Protein AF-A0A521EEF6-F1 (afdb_monomer_lite)

Secondary structure (DSSP, 8-state):
------PPPP-HHHHHHT-----TT--HHHHHHHHHHHHHT-------SSHHHHHHHHHHHHHHHHHHHHS---HHHHHHHHHT-------------PPPPP------PPPPPPPP-TTS---HHHHHHHHHHTT-TTTS-HHHHHHHHHTT--HHHHHHHHHTT-TTTS-HHHHHHHHHTT--HHHHHHHHHTT-GGGS-HHHHHHHHHTT--HHHHHHHHHHT-TTTS-HHHHHHHHHTT--HHHHHHHHHTT-TTTS-HHHHHHHHHTT--HHHHHHHHHTT-GGG--HHHHHHHHHH--

Foldseek 3Di:
DDDDDDDDDDDPVCVVVPNDPDDPPDDPVVVVVVVVVVVVPPDDDDDDDDPPVVVVVVVVVVVVVVCCVVDVDDPVVVCCVPPPDDDPPPDDDDDDPDDDDDDDPDPCDPPDPDDPPPDPPPDLVSQLVLCVVLVNNVLDDPVLSVVCVVLVPDPVLLSVCVVLVNSVVDDSVLSSVCVVLVPDSVLCVLCVVLVNNVVDDSVLSSVCVNLVNHSVLVSLCVVLVNSVVDDSVLSSVCVVLVPDPVLCVLCVVVVNNVVDDSVLSSVCVNLVPHVVLVVVCVVVVNNVVDDSVRSSVVVVVVD

Structure (mmCIF, N/CA/C/O backbone):
data_AF-A0A521EEF6-F1
#
_entry.id   AF-A0A521EEF6-F1
#
loop_
_atom_site.group_PDB
_atom_site.id
_atom_site.type_symbol
_atom_site.label_atom_id
_atom_site.label_alt_id
_atom_site.label_comp_id
_atom_site.label_asym_id
_atom_site.label_entity_id
_atom_site.label_seq_id
_atom_site.pdbx_PDB_ins_code
_atom_site.Cartn_x
_atom_site.Cartn_y
_atom_site.Cartn_z
_atom_site.occupancy
_atom_site.B_iso_or_equiv
_atom_site.auth_seq_id
_atom_site.auth_comp_id
_atom_site.auth_asym_id
_atom_site.auth_atom_id
_atom_site.pdbx_PDB_model_num
ATOM 1 N N . MET A 1 1 ? -18.539 54.793 -39.295 1.00 39.75 1 MET A N 1
ATOM 2 C CA . MET A 1 1 ? -18.301 53.530 -40.023 1.00 39.75 1 MET A CA 1
ATOM 3 C C . MET A 1 1 ? -16.894 53.083 -39.664 1.00 39.75 1 MET A C 1
ATOM 5 O O . MET A 1 1 ? -15.955 53.657 -40.190 1.00 39.75 1 MET A O 1
ATOM 9 N N . GLY A 1 2 ? -16.744 52.200 -38.675 1.00 38.44 2 GLY A N 1
ATOM 10 C CA . GLY A 1 2 ? -15.445 51.603 -38.334 1.00 38.44 2 GLY A CA 1
ATOM 11 C C . GLY A 1 2 ? -15.254 50.301 -39.121 1.00 38.44 2 GLY A C 1
ATOM 12 O O . GLY A 1 2 ? -16.263 49.635 -39.381 1.00 38.44 2 GLY A O 1
ATOM 13 N N . PRO A 1 3 ? -14.031 49.953 -39.553 1.00 39.38 3 PRO A N 1
ATOM 14 C CA . PRO A 1 3 ? -13.799 48.733 -40.316 1.00 39.38 3 PRO A CA 1
ATOM 15 C C . PRO A 1 3 ? -14.039 47.507 -39.426 1.00 39.38 3 PRO A C 1
ATOM 17 O O . PRO A 1 3 ? -13.575 47.451 -38.290 1.00 39.38 3 PRO A O 1
ATOM 20 N N . LYS A 1 4 ? -14.792 46.528 -39.936 1.00 41.12 4 LYS A N 1
ATOM 21 C CA . LYS A 1 4 ? -14.889 45.198 -39.326 1.00 41.12 4 LYS A CA 1
ATOM 22 C C . LYS A 1 4 ? -13.607 44.446 -39.673 1.00 41.12 4 LYS A C 1
ATOM 24 O O . LYS A 1 4 ? -13.448 44.061 -40.828 1.00 41.12 4 LYS A O 1
ATOM 29 N N . GLN A 1 5 ? -12.710 44.261 -38.711 1.00 44.69 5 GLN A N 1
ATOM 30 C CA . GLN A 1 5 ? -11.619 43.301 -38.855 1.00 44.69 5 GLN A CA 1
ATOM 31 C C . GLN A 1 5 ? -12.165 41.903 -38.556 1.00 44.69 5 GLN A C 1
ATOM 33 O O . GLN A 1 5 ? -12.795 41.669 -37.526 1.00 44.69 5 GLN A O 1
ATOM 38 N N . SER A 1 6 ? -12.016 41.012 -39.533 1.00 43.56 6 SER A N 1
ATOM 39 C CA . SER A 1 6 ? -12.382 39.604 -39.439 1.00 43.56 6 SER A CA 1
ATOM 40 C C . SER A 1 6 ? -11.144 38.847 -38.980 1.00 43.56 6 SER A C 1
ATOM 42 O O . SER A 1 6 ? -10.192 38.744 -39.743 1.00 43.56 6 SER A O 1
ATOM 44 N N . TYR A 1 7 ? -11.144 38.342 -37.749 1.00 48.50 7 TYR A N 1
ATOM 45 C CA . TYR A 1 7 ? -10.036 37.548 -37.220 1.00 48.50 7 TYR A CA 1
ATOM 46 C C . TYR A 1 7 ? -10.192 36.096 -37.686 1.00 48.50 7 TYR A C 1
ATOM 48 O O . TYR A 1 7 ? -11.210 35.462 -37.399 1.00 48.50 7 TYR A O 1
ATOM 56 N N . HIS A 1 8 ? -9.226 35.585 -38.449 1.00 52.34 8 HIS A N 1
ATOM 57 C CA . HIS A 1 8 ? -9.124 34.156 -38.748 1.00 52.34 8 HIS A CA 1
ATOM 58 C C . HIS A 1 8 ? -8.451 33.437 -37.577 1.00 52.34 8 HIS A C 1
ATOM 60 O O . HIS A 1 8 ? -7.457 33.913 -37.032 1.00 52.34 8 HIS A O 1
ATOM 66 N N . ASN A 1 9 ? -9.026 32.307 -37.164 1.00 51.03 9 ASN A N 1
ATOM 67 C CA . ASN A 1 9 ? -8.415 31.437 -36.169 1.00 51.03 9 ASN A CA 1
ATOM 68 C C . ASN A 1 9 ? -7.273 30.679 -36.837 1.00 51.03 9 ASN A C 1
ATOM 70 O O . ASN A 1 9 ? -7.506 29.956 -37.798 1.00 51.03 9 ASN A O 1
ATOM 74 N N . TYR A 1 10 ? -6.067 30.837 -36.307 1.00 52.09 10 TYR A N 1
ATOM 75 C CA . TYR A 1 10 ? -4.903 30.066 -36.723 1.00 52.09 10 TYR A CA 1
ATOM 76 C C . TYR A 1 10 ? -5.105 28.577 -36.396 1.00 52.09 10 TYR A C 1
ATOM 78 O O . TYR A 1 10 ? -5.311 28.244 -35.224 1.00 52.09 10 TYR A O 1
ATOM 86 N N . SER A 1 11 ? -5.028 27.694 -37.396 1.00 55.81 11 SER A N 1
ATOM 87 C CA . SER A 1 11 ? -4.884 26.246 -37.200 1.00 55.81 11 SER A CA 1
ATOM 88 C C . SER A 1 11 ? -3.528 25.776 -37.722 1.00 55.81 11 SER A C 1
ATOM 90 O O . SER A 1 11 ? -3.051 26.226 -38.761 1.00 55.81 11 SER A O 1
ATOM 92 N N . PHE A 1 12 ? -2.920 24.820 -37.019 1.00 45.09 12 PHE A N 1
ATOM 93 C CA . PHE A 1 12 ? -1.658 24.179 -37.412 1.00 45.09 12 PHE A CA 1
ATOM 94 C C . PHE A 1 12 ? -1.776 23.438 -38.762 1.00 45.09 12 PHE A C 1
ATOM 96 O O . PHE A 1 12 ? -0.787 23.190 -39.444 1.00 45.09 12 PHE A O 1
ATOM 103 N N . GLU A 1 13 ? -3.004 23.111 -39.171 1.00 53.41 13 GLU A N 1
ATOM 104 C CA . GLU A 1 13 ? -3.327 22.469 -40.449 1.00 53.41 13 GLU A CA 1
ATOM 105 C C . GLU A 1 13 ? -3.172 23.423 -41.652 1.00 53.41 13 GLU A C 1
ATOM 107 O O . GLU A 1 13 ? -2.879 22.964 -42.758 1.00 53.41 13 GLU A O 1
ATOM 112 N N . ASP A 1 14 ? -3.297 24.741 -41.446 1.00 55.91 14 ASP A N 1
ATOM 113 C CA . ASP A 1 14 ? -3.170 25.756 -42.506 1.00 55.91 14 ASP A CA 1
ATOM 114 C C . ASP A 1 14 ? -1.695 26.016 -42.880 1.00 55.91 14 ASP A C 1
ATOM 116 O O . ASP A 1 14 ? -1.367 26.302 -44.033 1.00 55.91 14 ASP A O 1
ATOM 120 N N . GLU A 1 15 ? -0.778 25.825 -41.925 1.00 54.41 15 GLU A N 1
ATOM 121 C CA . GLU A 1 15 ? 0.675 25.959 -42.107 1.00 54.41 15 GLU A CA 1
ATOM 122 C C . GLU A 1 15 ? 1.256 24.822 -42.970 1.00 54.41 15 GLU A C 1
ATOM 124 O O . GLU A 1 15 ? 2.171 25.036 -43.767 1.00 54.41 15 GLU A O 1
ATOM 129 N N . ILE A 1 16 ? 0.667 23.624 -42.887 1.00 53.03 16 ILE A N 1
ATOM 130 C CA . ILE A 1 16 ? 1.077 22.445 -43.667 1.00 53.03 16 ILE A CA 1
ATOM 131 C C . ILE A 1 16 ? 0.679 22.576 -45.147 1.00 53.03 16 ILE A C 1
ATOM 133 O O . ILE A 1 16 ? 1.391 22.078 -46.021 1.00 53.03 16 ILE A O 1
ATOM 137 N N . ASN A 1 17 ? -0.425 23.269 -45.443 1.00 56.03 17 ASN A N 1
ATOM 138 C CA . ASN A 1 17 ? -0.915 23.476 -46.811 1.00 56.03 17 ASN A CA 1
ATOM 139 C C . ASN A 1 17 ? -0.348 24.735 -47.495 1.00 56.03 17 ASN A C 1
ATOM 141 O O . ASN A 1 17 ? -0.563 24.919 -48.691 1.00 56.03 17 ASN A O 1
ATOM 145 N N . GLY A 1 18 ? 0.421 25.565 -46.778 1.00 47.28 18 GLY A N 1
ATOM 146 C CA . GLY A 1 18 ? 1.135 26.718 -47.341 1.00 47.28 18 GLY A CA 1
ATOM 147 C C . GLY A 1 18 ? 0.287 27.972 -47.593 1.00 47.28 18 GLY A C 1
ATOM 148 O O . GLY A 1 18 ? 0.799 28.925 -48.179 1.00 47.28 18 GLY A O 1
ATOM 149 N N . ASP A 1 19 ? -0.962 28.009 -47.124 1.00 48.38 19 ASP A N 1
ATOM 150 C CA . ASP A 1 19 ? -1.896 29.133 -47.301 1.00 48.38 19 ASP A CA 1
ATOM 151 C C . ASP A 1 19 ? -1.894 30.067 -46.076 1.00 48.38 19 ASP A C 1
ATOM 153 O O . ASP A 1 19 ? -2.923 30.345 -45.462 1.00 48.38 19 ASP A O 1
ATOM 157 N N . ILE A 1 20 ? -0.716 30.568 -45.696 1.00 53.91 20 ILE A N 1
ATOM 158 C CA . ILE A 1 20 ? -0.592 31.521 -44.584 1.00 53.91 20 ILE A CA 1
ATOM 159 C C . ILE A 1 20 ? -0.621 32.947 -45.141 1.00 53.91 20 ILE A C 1
ATOM 161 O O . ILE A 1 20 ? 0.386 33.468 -45.627 1.00 53.91 20 ILE A O 1
ATOM 165 N N . GLU A 1 21 ? -1.780 33.602 -45.074 1.00 50.03 21 GLU A N 1
ATOM 166 C CA . GLU A 1 21 ? -1.891 35.032 -45.371 1.00 50.03 21 GLU A CA 1
ATOM 167 C C . GLU A 1 21 ? -1.371 35.820 -44.154 1.00 50.03 21 GLU A C 1
ATOM 169 O O . GLU A 1 21 ? -2.071 36.036 -43.166 1.00 50.03 21 GLU A O 1
ATOM 174 N N . TYR A 1 22 ? -0.083 36.171 -44.181 1.00 50.28 22 TYR A N 1
ATOM 175 C CA . TYR A 1 22 ? 0.580 36.906 -43.103 1.00 50.28 22 TYR A CA 1
ATOM 176 C C . TYR A 1 22 ? -0.027 38.313 -42.982 1.00 50.28 22 TYR A C 1
ATOM 178 O O . TYR A 1 22 ? 0.233 39.160 -43.838 1.00 50.28 22 TYR A O 1
ATOM 186 N N . ASP A 1 23 ? -0.829 38.574 -41.941 1.00 56.22 23 ASP A N 1
ATOM 187 C CA . ASP A 1 23 ? -1.369 39.913 -41.671 1.00 56.22 23 ASP A CA 1
ATOM 188 C C . ASP A 1 23 ? -0.259 40.807 -41.082 1.00 56.22 23 ASP A C 1
ATOM 190 O O . ASP A 1 23 ? 0.150 40.614 -39.931 1.00 56.22 23 ASP A O 1
ATOM 194 N N . PRO A 1 24 ? 0.251 41.801 -41.836 1.00 52.94 24 PRO A N 1
ATOM 195 C CA . PRO A 1 24 ? 1.329 42.668 -41.371 1.00 52.94 24 PRO A CA 1
ATOM 196 C C . PRO A 1 24 ? 0.914 43.590 -40.213 1.00 52.94 24 PRO A C 1
ATOM 198 O O . PRO A 1 24 ? 1.780 44.245 -39.636 1.00 52.94 24 PRO A O 1
ATOM 201 N N . ASN A 1 25 ? -0.377 43.650 -39.870 1.00 49.12 25 ASN A N 1
ATOM 202 C CA . ASN A 1 25 ? -0.910 44.460 -38.777 1.00 49.12 25 ASN A CA 1
ATOM 203 C C . ASN A 1 25 ? -1.291 43.630 -37.538 1.00 49.12 25 ASN A C 1
ATOM 205 O O . ASN A 1 25 ? -2.023 44.131 -36.683 1.00 49.12 25 ASN A O 1
ATOM 209 N N . PHE A 1 26 ? -0.824 42.383 -37.419 1.00 60.88 26 PHE A N 1
ATOM 210 C CA . PHE A 1 26 ? -1.066 41.575 -36.224 1.00 60.88 26 PHE A CA 1
ATOM 211 C C . PHE A 1 26 ? -0.376 42.185 -34.993 1.00 60.88 26 PHE A C 1
ATOM 213 O O . PHE A 1 26 ? 0.835 42.055 -34.806 1.00 60.88 26 PHE A O 1
ATOM 220 N N . ASP A 1 27 ? -1.162 42.854 -34.150 1.00 63.03 27 ASP A N 1
ATOM 221 C CA . ASP A 1 27 ? -0.700 43.403 -32.879 1.00 63.03 27 ASP A CA 1
ATOM 222 C C . ASP A 1 27 ? -0.872 42.364 -31.760 1.00 63.03 27 ASP A C 1
ATOM 224 O O . ASP A 1 27 ? -1.972 42.077 -31.269 1.00 63.03 27 ASP A O 1
ATOM 228 N N . LEU A 1 28 ? 0.258 41.772 -31.375 1.00 52.59 28 LEU A N 1
ATOM 229 C CA . LEU A 1 28 ? 0.344 40.715 -30.373 1.00 52.59 28 LEU A CA 1
ATOM 230 C C . LEU A 1 28 ? -0.065 41.220 -28.978 1.00 52.59 28 LEU A C 1
ATOM 232 O O . LEU A 1 28 ? -0.663 40.470 -28.200 1.00 52.59 28 LEU A O 1
ATOM 236 N N . ASP A 1 29 ? 0.185 42.498 -28.683 1.00 63.66 29 ASP A N 1
ATOM 237 C CA . ASP A 1 29 ? -0.147 43.110 -27.398 1.00 63.66 29 ASP A CA 1
ATOM 238 C C . ASP A 1 29 ? -1.665 43.289 -27.265 1.00 63.66 29 ASP A C 1
ATOM 240 O O . ASP A 1 29 ? -2.249 43.036 -26.203 1.00 63.66 29 ASP A O 1
ATOM 244 N N . GLU A 1 30 ? -2.336 43.659 -28.359 1.00 67.25 30 GLU A N 1
ATOM 245 C CA . GLU A 1 30 ? -3.792 43.789 -28.402 1.00 67.25 30 GLU A CA 1
ATOM 246 C C . GLU A 1 30 ? -4.491 42.425 -28.273 1.00 67.25 30 GLU A C 1
ATOM 248 O O . GLU A 1 30 ? -5.445 42.291 -27.496 1.00 67.25 30 GLU A O 1
ATOM 253 N N . TYR A 1 31 ? -3.972 41.386 -28.936 1.00 67.50 31 TYR A N 1
ATOM 254 C CA . TYR A 1 31 ? -4.489 40.017 -28.833 1.00 67.50 31 TYR A CA 1
ATOM 255 C C . TYR A 1 31 ? -4.419 39.468 -27.397 1.00 67.50 31 TYR A C 1
ATOM 257 O O . TYR A 1 31 ? -5.414 38.966 -26.857 1.00 67.50 31 TYR A O 1
ATOM 265 N N . VAL A 1 32 ? -3.271 39.624 -26.727 1.00 64.81 32 VAL A N 1
ATOM 266 C CA . VAL A 1 32 ? -3.084 39.193 -25.330 1.00 64.81 32 VAL A CA 1
ATOM 267 C C . VAL A 1 32 ? -4.002 39.976 -24.382 1.00 64.81 32 VAL A C 1
ATOM 269 O O . VAL A 1 32 ? -4.587 39.415 -23.443 1.00 64.81 32 VAL A O 1
ATOM 272 N N . ARG A 1 33 ? -4.212 41.271 -24.644 1.00 70.62 33 ARG A N 1
ATOM 273 C CA . ARG A 1 33 ? -5.137 42.102 -23.863 1.00 70.62 33 ARG A CA 1
ATOM 274 C C . ARG A 1 33 ? -6.592 41.659 -24.024 1.00 70.62 33 ARG A C 1
ATOM 276 O O . ARG A 1 33 ? -7.345 41.650 -23.052 1.00 70.62 33 ARG A O 1
ATOM 283 N N . HIS A 1 34 ? -6.985 41.244 -25.222 1.00 61.56 34 HIS A N 1
ATOM 284 C CA . HIS A 1 34 ? -8.334 40.753 -25.484 1.00 61.56 34 HIS A CA 1
ATOM 285 C C . HIS A 1 34 ? -8.586 39.382 -24.825 1.00 61.56 34 HIS A C 1
ATOM 287 O O . HIS A 1 34 ? -9.634 39.174 -24.209 1.00 61.56 34 HIS A O 1
ATOM 293 N N . GLN A 1 35 ? -7.605 38.469 -24.856 1.00 68.19 35 GLN A N 1
ATOM 294 C CA . GLN A 1 35 ? -7.703 37.171 -24.170 1.00 68.19 35 GLN A CA 1
ATOM 295 C C . GLN A 1 35 ? -7.768 37.302 -22.641 1.00 68.19 35 GLN A C 1
ATOM 297 O O . GLN A 1 35 ? -8.525 36.587 -21.980 1.00 68.19 35 GLN A O 1
ATOM 302 N N . SER A 1 36 ? -7.003 38.232 -22.068 1.00 59.78 36 SER A N 1
ATOM 303 C CA . SER A 1 36 ? -7.017 38.475 -20.620 1.00 59.78 36 SER A CA 1
ATOM 304 C C . SER A 1 36 ? -8.334 39.095 -20.141 1.00 59.78 36 SER A C 1
ATOM 306 O O . SER A 1 36 ? -8.819 38.739 -19.067 1.00 59.78 36 SER A O 1
ATOM 308 N N . GLN A 1 37 ? -8.983 39.935 -20.956 1.00 56.59 37 GLN A N 1
ATOM 309 C CA . GLN A 1 37 ? -10.320 40.459 -20.653 1.00 56.59 37 GLN A CA 1
ATOM 310 C C . GLN A 1 37 ? -11.422 39.399 -20.804 1.00 56.59 37 GLN A C 1
ATOM 312 O O . GLN A 1 37 ? -12.333 39.362 -19.977 1.00 56.59 37 GLN A O 1
ATOM 317 N N . ALA A 1 38 ? -11.307 38.483 -21.774 1.00 53.22 38 ALA A N 1
ATOM 318 C CA . ALA A 1 38 ? -12.255 37.377 -21.944 1.00 53.22 38 ALA A CA 1
ATOM 319 C C . ALA A 1 38 ? -12.249 36.388 -20.758 1.00 53.22 38 ALA A C 1
ATOM 321 O O . ALA A 1 38 ? -13.291 35.825 -20.422 1.00 53.22 38 ALA A O 1
ATOM 322 N N . LYS A 1 39 ? -11.110 36.222 -20.067 1.00 45.94 39 LYS A N 1
ATOM 323 C CA . LYS A 1 39 ? -11.018 35.435 -18.819 1.00 45.94 39 LYS A CA 1
ATOM 324 C C . LYS A 1 39 ? -11.484 36.190 -17.567 1.00 45.94 39 LYS A C 1
ATOM 326 O O . LYS A 1 39 ? -11.857 35.552 -16.589 1.00 45.94 39 LYS A O 1
ATOM 331 N N . ALA A 1 40 ? -11.511 37.524 -17.586 1.00 47.31 40 ALA A N 1
ATOM 332 C CA . ALA A 1 40 ? -11.846 38.341 -16.415 1.00 47.31 40 ALA A CA 1
ATOM 333 C C . ALA A 1 40 ? -13.359 38.558 -16.186 1.00 47.31 40 ALA A C 1
ATOM 335 O O . ALA A 1 40 ? -13.745 39.091 -15.148 1.00 47.31 40 ALA A O 1
ATOM 336 N N . GLN A 1 41 ? -14.230 38.155 -17.121 1.00 43.12 41 GLN A N 1
ATOM 337 C CA . GLN A 1 41 ? -15.691 38.343 -17.019 1.00 43.12 41 GLN A CA 1
ATOM 338 C C . GLN A 1 41 ? -16.476 37.091 -16.601 1.00 43.12 41 GLN A C 1
ATOM 340 O O . GLN A 1 41 ? -17.700 37.146 -16.480 1.00 43.12 41 GLN A O 1
ATOM 345 N N . GLN A 1 42 ? -15.800 35.987 -16.281 1.00 41.47 42 GLN A N 1
ATOM 346 C CA . GLN A 1 42 ? -16.434 34.865 -15.588 1.00 41.47 42 GLN A CA 1
ATOM 347 C C . GLN A 1 42 ? -16.409 35.126 -14.077 1.00 41.47 42 GLN A C 1
ATOM 349 O O . GLN A 1 42 ? -15.498 34.720 -13.361 1.00 41.47 42 GLN A O 1
ATOM 354 N N . ALA A 1 43 ? -17.420 35.850 -13.588 1.00 39.75 43 ALA A N 1
ATOM 355 C CA . ALA A 1 43 ? -17.735 35.872 -12.163 1.00 39.75 43 ALA A CA 1
ATOM 356 C C . ALA A 1 43 ? -17.982 34.427 -11.682 1.00 39.75 43 ALA A C 1
ATOM 358 O O . ALA A 1 43 ? -18.616 33.661 -12.414 1.00 39.75 43 ALA A O 1
ATOM 359 N N . PRO A 1 44 ? -17.526 34.035 -10.477 1.00 35.16 44 PRO A N 1
ATOM 360 C CA . PRO A 1 44 ? -17.682 32.669 -10.010 1.00 35.16 44 PRO A CA 1
ATOM 361 C C . PRO A 1 44 ? -19.171 32.393 -9.802 1.00 35.16 44 PRO A C 1
ATOM 363 O O . PRO A 1 44 ? -19.803 32.892 -8.866 1.00 35.16 44 PRO A O 1
ATOM 366 N N . THR A 1 45 ? -19.750 31.598 -10.693 1.00 40.62 45 THR A N 1
ATOM 367 C CA . THR A 1 45 ? -21.037 30.965 -10.449 1.00 40.62 45 THR A CA 1
ATOM 368 C C . THR A 1 45 ? -20.863 30.064 -9.231 1.00 40.62 45 THR A C 1
ATOM 370 O O . THR A 1 45 ? -19.980 29.209 -9.180 1.00 40.62 45 THR A O 1
ATOM 373 N N . LYS A 1 46 ? -21.675 30.306 -8.194 1.00 41.22 46 LYS A N 1
ATOM 374 C CA . LYS A 1 46 ? -21.748 29.458 -7.000 1.00 41.22 46 LYS A CA 1
ATOM 375 C C . LYS A 1 46 ? -22.150 28.044 -7.426 1.00 41.22 46 LYS A C 1
ATOM 377 O O . LYS A 1 46 ? -23.337 27.737 -7.507 1.00 41.22 46 LYS A O 1
ATOM 382 N N . HIS A 1 47 ? -21.164 27.188 -7.659 1.00 39.28 47 HIS A N 1
ATOM 383 C CA . HIS A 1 47 ? -21.360 25.750 -7.688 1.00 39.28 47 HIS A CA 1
ATOM 384 C C . HIS A 1 47 ? -21.440 25.252 -6.247 1.00 39.28 47 HIS A C 1
ATOM 386 O O . HIS A 1 47 ? -20.515 25.386 -5.446 1.00 39.28 47 HIS A O 1
ATOM 392 N N . LYS A 1 48 ? -22.622 24.752 -5.899 1.00 46.75 48 LYS A N 1
ATOM 393 C CA . LYS A 1 48 ? -22.881 24.036 -4.659 1.00 46.75 48 LYS A CA 1
ATOM 394 C C . LYS A 1 48 ? -22.297 22.629 -4.828 1.00 46.75 48 LYS A C 1
ATOM 396 O O . LYS A 1 48 ? -22.756 21.904 -5.703 1.00 46.75 48 LYS A O 1
ATOM 401 N N . GLY A 1 49 ? -21.322 22.289 -3.986 1.00 48.88 49 GLY A N 1
ATOM 402 C CA . GLY A 1 49 ? -20.724 20.955 -3.868 1.00 48.88 49 GLY A CA 1
ATOM 403 C C . GLY A 1 49 ? -19.319 20.858 -4.466 1.00 48.88 49 GLY A C 1
ATOM 404 O O . GLY A 1 49 ? -19.152 21.040 -5.663 1.00 48.88 49 GLY A O 1
ATOM 405 N N . ASP A 1 50 ? -18.338 20.542 -3.615 1.00 51.44 50 ASP A N 1
ATOM 406 C CA . ASP A 1 50 ? -17.030 19.953 -3.968 1.00 51.44 50 ASP A CA 1
ATOM 407 C C . ASP A 1 50 ? -15.815 20.860 -4.298 1.00 51.44 50 ASP A C 1
ATOM 409 O O . ASP A 1 50 ? -14.822 20.429 -4.880 1.00 51.44 50 ASP A O 1
ATOM 413 N N . SER A 1 51 ? -15.826 22.133 -3.875 1.00 50.94 51 SER A N 1
ATOM 414 C CA . SER A 1 51 ? -14.677 23.052 -4.060 1.00 50.94 51 SER A CA 1
ATOM 415 C C . SER A 1 51 ? -13.707 23.118 -2.870 1.00 50.94 51 SER A C 1
ATOM 417 O O . SER A 1 51 ? -12.597 23.628 -3.028 1.00 50.94 51 SER A O 1
ATOM 419 N N . GLN A 1 52 ? -14.091 22.647 -1.680 1.00 50.31 52 GLN A N 1
ATOM 420 C CA . GLN A 1 52 ? -13.245 22.789 -0.487 1.00 50.31 52 GLN A CA 1
ATOM 421 C C . GLN A 1 52 ? -12.051 21.827 -0.516 1.00 50.31 52 GLN A C 1
ATOM 423 O O . GLN A 1 52 ? -10.941 22.252 -0.212 1.00 50.31 52 GLN A O 1
ATOM 428 N N . PHE A 1 53 ? -12.241 20.593 -0.992 1.00 50.62 53 PHE A N 1
ATOM 429 C CA . PHE A 1 53 ? -11.170 19.596 -1.079 1.00 50.62 53 PHE A CA 1
ATOM 430 C C . PHE A 1 53 ? -10.168 19.877 -2.199 1.00 50.62 53 PHE A C 1
ATOM 432 O O . PHE A 1 53 ? -8.969 19.761 -1.976 1.00 50.62 53 PHE A O 1
ATOM 439 N N . LYS A 1 54 ? -10.615 20.337 -3.375 1.00 50.41 54 LYS A N 1
ATOM 440 C CA . LYS A 1 54 ? -9.707 20.672 -4.489 1.00 50.41 54 LYS A CA 1
ATOM 441 C C . LYS A 1 54 ? -8.840 21.889 -4.176 1.00 50.41 54 LYS A C 1
ATOM 443 O O . LYS A 1 54 ? -7.647 21.881 -4.457 1.00 50.41 54 LYS A O 1
ATOM 448 N N . ASN A 1 55 ? -9.413 22.901 -3.522 1.00 51.12 55 ASN A N 1
ATOM 449 C CA . ASN A 1 55 ? -8.654 24.068 -3.078 1.00 51.12 55 ASN A CA 1
ATOM 450 C C . ASN A 1 55 ? -7.731 23.723 -1.901 1.00 51.12 55 ASN A C 1
ATOM 452 O O . ASN A 1 55 ? -6.605 24.210 -1.865 1.00 51.12 55 ASN A O 1
ATOM 456 N N . ALA A 1 56 ? -8.163 22.855 -0.979 1.00 59.44 56 ALA A N 1
ATOM 457 C CA . ALA A 1 56 ? -7.319 22.368 0.110 1.00 59.44 56 ALA A CA 1
ATOM 458 C C . ALA A 1 56 ? -6.142 21.538 -0.411 1.00 59.44 56 ALA A C 1
ATOM 460 O O . ALA A 1 56 ? -5.018 21.799 -0.008 1.00 59.44 56 ALA A O 1
ATOM 461 N N . ALA A 1 57 ? -6.365 20.621 -1.355 1.00 62.41 57 ALA A N 1
ATOM 462 C CA . ALA A 1 57 ? -5.317 19.812 -1.973 1.00 62.41 57 ALA A CA 1
ATOM 463 C C . ALA A 1 57 ? -4.289 20.673 -2.720 1.00 62.41 57 ALA A C 1
ATOM 465 O O . ALA A 1 57 ? -3.090 20.435 -2.613 1.00 62.41 57 ALA A O 1
ATOM 466 N N . LEU A 1 58 ? -4.741 21.718 -3.419 1.00 54.94 58 LEU A N 1
ATOM 467 C CA . LEU A 1 58 ? -3.855 22.643 -4.127 1.00 54.94 58 LEU A CA 1
ATOM 468 C C . LEU A 1 58 ? -3.033 23.493 -3.143 1.00 54.94 58 LEU A C 1
ATOM 470 O O . LEU A 1 58 ? -1.831 23.663 -3.328 1.00 54.94 58 LEU A O 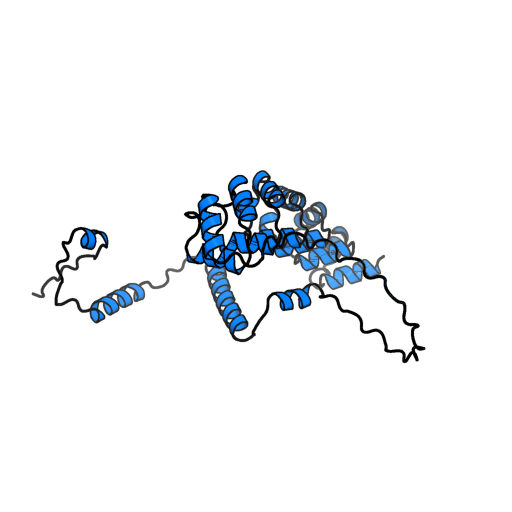1
ATOM 474 N N . ILE A 1 59 ? -3.645 23.956 -2.048 1.00 64.12 59 ILE A N 1
ATOM 475 C CA . ILE A 1 59 ? -2.932 24.635 -0.955 1.00 64.12 59 ILE A CA 1
ATOM 476 C C . ILE A 1 59 ? -1.912 23.688 -0.303 1.00 64.12 59 ILE A C 1
ATOM 478 O O . ILE A 1 59 ? -0.777 24.093 -0.061 1.00 64.12 59 ILE A O 1
ATOM 482 N N . LEU A 1 60 ? -2.275 22.424 -0.076 1.00 70.00 60 LEU A N 1
ATOM 483 C CA . LEU A 1 60 ? -1.402 21.410 0.518 1.00 70.00 60 LEU A CA 1
ATOM 484 C C . LEU A 1 60 ? -0.222 21.077 -0.402 1.00 70.00 60 LEU A C 1
ATOM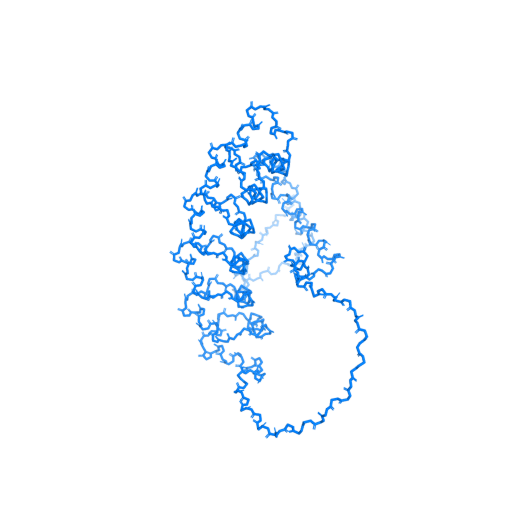 486 O O . LEU A 1 60 ? 0.906 21.022 0.072 1.00 70.00 60 LEU A O 1
ATOM 490 N N . MET A 1 61 ? -0.446 20.955 -1.714 1.00 64.75 61 MET A N 1
ATOM 491 C CA . MET A 1 61 ? 0.625 20.774 -2.700 1.00 64.75 61 MET A CA 1
ATOM 492 C C . MET A 1 61 ? 1.594 21.958 -2.724 1.00 64.75 61 MET A C 1
ATOM 494 O O . MET A 1 61 ? 2.803 21.752 -2.769 1.00 64.75 61 MET A O 1
ATOM 498 N N . VAL A 1 62 ? 1.091 23.195 -2.662 1.00 63.75 62 VAL A N 1
ATOM 499 C CA . VAL A 1 62 ? 1.944 24.396 -2.645 1.00 63.75 62 VAL A CA 1
ATOM 500 C C . VAL A 1 62 ? 2.756 24.476 -1.350 1.00 63.75 62 VAL A C 1
ATOM 502 O O . VAL A 1 62 ? 3.942 24.799 -1.394 1.00 63.75 62 VAL A O 1
ATOM 505 N N . ILE A 1 63 ? 2.157 24.133 -0.207 1.00 65.00 63 ILE A N 1
ATOM 506 C CA . ILE A 1 63 ? 2.860 24.071 1.082 1.00 65.00 63 ILE A CA 1
ATOM 507 C C . ILE A 1 63 ? 3.899 22.942 1.083 1.00 65.00 63 ILE A C 1
ATOM 509 O O . ILE A 1 63 ? 5.024 23.169 1.516 1.00 65.00 63 ILE A O 1
ATOM 513 N N . ALA A 1 64 ? 3.567 21.761 0.558 1.00 63.06 64 ALA A N 1
ATOM 514 C CA . ALA A 1 64 ? 4.485 20.629 0.454 1.00 63.06 64 ALA A CA 1
ATOM 515 C C . ALA A 1 64 ? 5.671 20.949 -0.466 1.00 63.06 64 ALA A C 1
ATOM 517 O O . ALA A 1 64 ? 6.813 20.696 -0.100 1.00 63.06 64 ALA A O 1
ATOM 518 N N . ALA A 1 65 ? 5.428 21.585 -1.614 1.00 61.41 65 ALA A N 1
ATOM 519 C CA . ALA A 1 65 ? 6.487 22.031 -2.514 1.00 61.41 65 ALA A CA 1
ATOM 520 C C . ALA A 1 65 ? 7.386 23.098 -1.865 1.00 61.41 65 ALA A C 1
ATOM 522 O O . ALA A 1 65 ? 8.606 23.030 -1.992 1.00 61.41 65 ALA A O 1
ATOM 523 N N . ALA A 1 66 ? 6.811 24.053 -1.126 1.00 50.66 66 ALA A N 1
ATOM 524 C CA . ALA A 1 66 ? 7.583 25.055 -0.389 1.00 50.66 66 ALA A CA 1
ATOM 525 C C . ALA A 1 66 ? 8.396 24.437 0.764 1.00 50.66 66 ALA A C 1
ATOM 527 O O . ALA A 1 66 ? 9.528 24.850 1.005 1.00 50.66 66 ALA A O 1
ATOM 528 N N . PHE A 1 67 ? 7.846 23.430 1.447 1.00 62.53 67 PHE A N 1
ATOM 529 C CA . PHE A 1 67 ? 8.525 22.687 2.508 1.00 62.53 67 PHE A CA 1
ATOM 530 C C . PHE A 1 67 ? 9.682 21.841 1.959 1.00 62.53 67 PHE A C 1
ATOM 532 O O . PHE A 1 67 ? 10.770 21.878 2.521 1.00 62.53 67 PHE A O 1
ATOM 539 N N . LEU A 1 68 ? 9.485 21.162 0.824 1.00 65.06 68 LEU A N 1
ATOM 540 C CA . LEU A 1 68 ? 10.532 20.417 0.113 1.00 65.06 68 LEU A CA 1
ATOM 541 C C . LEU A 1 68 ? 11.612 21.331 -0.486 1.00 65.06 68 LEU A C 1
ATOM 543 O O . LEU A 1 68 ? 12.760 20.924 -0.609 1.00 65.06 68 LEU A O 1
ATOM 547 N N . TRP A 1 69 ? 11.267 22.568 -0.859 1.00 59.31 69 TRP A N 1
ATOM 548 C CA . TRP A 1 69 ? 12.241 23.550 -1.347 1.00 59.31 69 TRP A CA 1
ATOM 549 C C . TRP A 1 69 ? 13.069 24.173 -0.214 1.00 59.31 69 TRP A C 1
ATOM 551 O O . TRP A 1 69 ? 14.249 24.460 -0.396 1.00 59.31 69 TRP A O 1
ATOM 561 N N . ALA A 1 70 ? 12.462 24.394 0.956 1.00 58.91 70 ALA A N 1
ATOM 562 C CA . ALA A 1 70 ? 13.132 24.983 2.116 1.00 58.91 70 ALA A CA 1
ATOM 563 C C . ALA A 1 70 ? 13.917 23.962 2.956 1.00 58.91 70 ALA A C 1
ATOM 565 O O . ALA A 1 70 ? 14.839 24.345 3.676 1.00 58.91 70 ALA A O 1
ATOM 566 N N . ASN A 1 71 ? 13.546 22.684 2.886 1.00 57.00 71 ASN A N 1
ATOM 567 C CA . ASN A 1 71 ? 14.129 21.603 3.663 1.00 57.00 71 ASN A CA 1
ATOM 568 C C . ASN A 1 71 ? 14.619 20.534 2.679 1.00 57.00 71 ASN A C 1
ATOM 570 O O . ASN A 1 71 ? 13.799 19.888 2.036 1.00 57.00 71 ASN A O 1
ATOM 574 N N . ASP A 1 72 ? 15.940 20.395 2.542 1.00 53.84 72 ASP A N 1
ATOM 575 C CA . ASP A 1 72 ? 16.662 19.526 1.592 1.00 53.84 72 ASP A CA 1
ATOM 576 C C . ASP A 1 72 ? 16.408 18.027 1.894 1.00 53.84 72 ASP A C 1
ATOM 578 O O . ASP A 1 72 ? 17.248 17.302 2.429 1.00 53.84 72 ASP A O 1
ATOM 582 N N . TRP A 1 73 ? 15.161 17.589 1.705 1.00 54.44 73 TRP A N 1
ATOM 583 C CA . TRP A 1 73 ? 14.609 16.381 2.314 1.00 54.44 73 TRP A CA 1
ATOM 584 C C . TRP A 1 73 ? 14.911 15.143 1.464 1.00 54.44 73 TRP A C 1
ATOM 586 O O . TRP A 1 73 ? 14.420 15.001 0.345 1.00 54.44 73 TRP A O 1
ATOM 596 N N . SER A 1 74 ? 15.689 14.206 2.010 1.00 56.22 74 SER A N 1
ATOM 597 C CA . SER A 1 74 ? 15.919 12.890 1.405 1.00 56.22 74 SER A CA 1
ATOM 598 C C . SER A 1 74 ? 14.873 11.874 1.882 1.00 56.22 74 SER A C 1
ATOM 600 O O . SER A 1 74 ? 14.736 11.655 3.088 1.00 56.22 74 SER A O 1
ATOM 602 N N . VAL A 1 75 ? 14.202 11.193 0.945 1.00 44.66 75 VAL A N 1
ATOM 603 C CA . VAL A 1 75 ? 13.181 10.148 1.198 1.00 44.66 75 VAL A CA 1
ATOM 604 C C . VAL A 1 75 ? 13.686 9.046 2.145 1.00 44.66 75 VAL A C 1
ATOM 606 O O . VAL A 1 75 ? 12.937 8.553 2.985 1.00 44.66 75 VAL A O 1
ATOM 609 N N . SER A 1 76 ? 14.981 8.722 2.088 1.00 47.28 76 SER A N 1
ATOM 610 C CA . SER A 1 76 ? 15.625 7.738 2.969 1.00 47.28 76 SER A CA 1
ATOM 611 C C . SER A 1 76 ? 15.674 8.154 4.446 1.00 47.28 76 SER A C 1
ATOM 613 O O . SER A 1 76 ? 15.616 7.298 5.324 1.00 47.28 76 SER A O 1
ATOM 615 N N . GLN A 1 77 ? 15.735 9.453 4.755 1.00 49.41 77 GLN A N 1
ATOM 616 C CA . GLN A 1 77 ? 15.759 9.936 6.142 1.00 49.41 77 GLN A CA 1
ATOM 617 C C . GLN A 1 77 ? 14.363 10.079 6.754 1.00 49.41 77 GLN A C 1
ATOM 619 O O . GLN A 1 77 ? 14.201 9.862 7.954 1.00 49.41 77 GLN A O 1
ATOM 624 N N . ALA A 1 78 ? 13.343 10.357 5.936 1.00 49.31 78 ALA A N 1
ATOM 625 C CA . ALA A 1 78 ? 11.947 10.309 6.368 1.00 49.31 78 ALA A CA 1
ATOM 626 C C . ALA A 1 78 ? 11.549 8.886 6.802 1.00 49.31 78 ALA A C 1
ATOM 628 O O . ALA A 1 78 ? 10.936 8.708 7.854 1.00 49.31 78 ALA A O 1
ATOM 629 N N . TRP A 1 79 ? 11.990 7.875 6.047 1.00 42.03 79 TRP A N 1
ATOM 630 C CA . TRP A 1 79 ? 11.784 6.459 6.364 1.00 42.03 79 TRP A CA 1
ATOM 631 C C . TRP A 1 79 ? 12.422 6.050 7.703 1.00 42.03 79 TRP A C 1
ATOM 633 O O . TRP A 1 79 ? 11.748 5.471 8.554 1.00 42.03 79 TRP A O 1
ATOM 643 N N . ASN A 1 80 ? 13.676 6.449 7.953 1.00 47.91 80 ASN A N 1
ATOM 644 C CA . ASN A 1 80 ? 14.378 6.153 9.212 1.00 47.91 80 ASN A CA 1
ATOM 645 C C . ASN A 1 80 ? 13.718 6.784 10.448 1.00 47.91 80 ASN A C 1
ATOM 647 O O . ASN A 1 80 ? 13.806 6.219 11.535 1.00 47.91 80 ASN A O 1
ATOM 651 N N . SER A 1 81 ? 13.054 7.934 10.291 1.00 54.94 81 SER A N 1
ATOM 652 C CA . SER A 1 81 ? 12.366 8.622 11.393 1.00 54.94 81 SER A CA 1
ATOM 653 C C . SER A 1 81 ? 11.005 8.020 11.761 1.00 54.94 81 SER A C 1
ATOM 655 O O . SER A 1 81 ? 10.527 8.238 12.871 1.00 54.94 81 SER A O 1
ATOM 657 N N . VAL A 1 82 ? 10.385 7.270 10.843 1.00 46.81 82 VAL A N 1
ATOM 658 C CA . VAL A 1 82 ? 9.040 6.694 11.017 1.00 46.81 82 VAL A CA 1
ATOM 659 C C . VAL A 1 82 ? 9.094 5.199 11.339 1.00 46.81 82 VAL A C 1
ATOM 661 O O . VAL A 1 82 ? 8.271 4.727 12.117 1.00 46.81 82 VAL A O 1
ATOM 664 N N . PHE A 1 83 ? 10.070 4.460 10.801 1.00 47.31 83 PHE A N 1
ATOM 665 C CA . PHE A 1 83 ? 10.130 2.995 10.918 1.00 47.31 83 PHE A CA 1
ATOM 666 C C . PHE A 1 83 ? 11.360 2.459 11.660 1.00 47.31 83 PHE A C 1
ATOM 668 O O . PHE A 1 83 ? 11.530 1.248 11.743 1.00 47.31 83 PHE A O 1
ATOM 675 N N . GLY A 1 84 ? 12.185 3.338 12.237 1.00 42.88 84 GLY A N 1
ATOM 676 C CA . GLY A 1 84 ? 13.380 2.948 12.983 1.00 42.88 84 GLY A CA 1
ATOM 677 C C . GLY A 1 84 ? 14.459 2.389 12.058 1.00 42.88 84 GLY A C 1
ATOM 678 O O . GLY A 1 84 ? 14.505 1.196 11.777 1.00 42.88 84 GLY A O 1
ATOM 679 N N . GLY A 1 85 ? 15.361 3.257 11.597 1.00 43.00 85 GLY A N 1
ATOM 680 C CA . GLY A 1 85 ? 16.649 2.781 11.088 1.00 43.00 85 GLY A CA 1
ATOM 681 C C . GLY A 1 85 ? 17.390 2.062 12.217 1.00 43.00 85 GLY A C 1
ATOM 682 O O . GLY A 1 85 ? 17.314 2.514 13.357 1.00 43.00 85 GLY A O 1
ATOM 683 N N . GLU A 1 86 ? 18.058 0.946 11.919 1.00 44.78 86 GLU A N 1
ATOM 684 C CA . GLU A 1 86 ? 18.812 0.152 12.897 1.00 44.78 86 GLU A CA 1
ATOM 685 C C . GLU A 1 86 ? 19.706 1.050 13.767 1.00 44.78 86 GLU A C 1
ATOM 687 O O . GLU A 1 86 ? 20.781 1.495 13.357 1.00 44.78 86 GLU A O 1
ATOM 692 N N . GLU A 1 87 ? 19.262 1.320 14.995 1.00 39.66 87 GLU A N 1
ATOM 693 C CA . GLU A 1 87 ? 20.126 1.874 16.021 1.00 39.66 87 GLU A CA 1
ATOM 694 C C . GLU A 1 87 ? 21.108 0.776 16.413 1.00 39.66 87 GLU A C 1
ATOM 696 O O . GLU A 1 87 ? 20.813 -0.120 17.208 1.00 39.66 87 GLU A O 1
ATOM 701 N N . VAL A 1 88 ? 22.310 0.837 15.845 1.00 39.47 88 VAL A N 1
ATOM 702 C CA . VAL A 1 88 ? 23.453 0.120 16.397 1.00 39.47 88 VAL A CA 1
ATOM 703 C C . VAL A 1 88 ? 23.718 0.745 17.763 1.00 39.47 88 VAL A C 1
ATOM 705 O O . VAL A 1 88 ? 24.348 1.796 17.876 1.00 39.47 88 VAL A O 1
ATOM 708 N N . ALA A 1 89 ? 23.175 0.127 18.809 1.00 33.44 89 ALA A N 1
ATOM 709 C CA . ALA A 1 89 ? 23.448 0.509 20.181 1.00 33.44 89 ALA A CA 1
ATOM 710 C C . ALA A 1 89 ? 24.970 0.520 20.387 1.00 33.44 89 ALA A C 1
ATOM 712 O O . ALA A 1 89 ? 25.631 -0.520 20.342 1.00 33.44 89 ALA A O 1
ATOM 713 N N . THR A 1 90 ? 25.546 1.702 20.602 1.00 36.59 90 THR A N 1
ATOM 714 C CA . THR A 1 90 ? 26.938 1.833 21.029 1.00 36.59 90 THR A CA 1
ATOM 715 C C . THR A 1 90 ? 27.058 1.229 22.423 1.00 36.59 90 THR A C 1
ATOM 717 O O . THR A 1 90 ? 26.685 1.854 23.418 1.00 36.59 90 THR A O 1
ATOM 720 N N . ALA A 1 91 ? 27.543 -0.010 22.496 1.00 34.25 91 ALA A N 1
ATOM 721 C CA . ALA A 1 91 ? 27.911 -0.644 23.753 1.00 34.25 91 ALA A CA 1
ATOM 722 C C . ALA A 1 91 ? 29.029 0.165 24.447 1.00 34.25 91 ALA A C 1
ATOM 724 O O . ALA A 1 91 ? 29.873 0.755 23.764 1.00 34.25 91 ALA A O 1
ATOM 725 N N . PRO A 1 92 ? 29.068 0.205 25.792 1.00 34.19 92 PRO A N 1
ATOM 726 C CA . PRO A 1 92 ? 30.122 0.898 26.522 1.00 34.19 92 PRO A CA 1
ATOM 727 C C . PRO A 1 92 ? 31.492 0.292 26.190 1.00 34.19 92 PRO A C 1
ATOM 729 O O . PRO A 1 92 ? 31.674 -0.926 26.214 1.00 34.19 92 PRO A O 1
ATOM 732 N N . SER A 1 93 ? 32.459 1.154 25.883 1.00 34.88 93 SER A N 1
ATOM 733 C CA . SER A 1 93 ? 33.845 0.779 25.615 1.00 34.88 93 SER A CA 1
ATOM 734 C C . SER A 1 93 ? 34.501 0.232 26.884 1.00 34.88 93 SER A C 1
ATOM 736 O O . SER A 1 93 ? 34.690 0.968 27.854 1.00 34.88 93 SER A O 1
ATOM 738 N N . PHE A 1 94 ? 34.871 -1.045 26.871 1.00 38.22 94 PHE A N 1
ATOM 739 C CA . PHE A 1 94 ? 35.793 -1.620 27.845 1.00 38.22 94 PHE A CA 1
ATOM 740 C C . PHE A 1 94 ? 37.198 -1.617 27.235 1.00 38.22 94 PHE A C 1
ATOM 742 O O . PHE A 1 94 ? 37.405 -2.211 26.177 1.00 38.22 94 PHE A O 1
ATOM 749 N N . ASP A 1 95 ? 38.156 -0.957 27.893 1.00 40.34 95 ASP A N 1
ATOM 750 C CA . ASP A 1 95 ? 39.578 -1.059 27.551 1.00 40.34 95 ASP A CA 1
ATOM 751 C C . ASP A 1 95 ? 40.063 -2.480 27.868 1.00 40.34 95 ASP A C 1
ATOM 753 O O . ASP A 1 95 ? 40.307 -2.837 29.022 1.00 40.34 95 ASP A O 1
ATOM 757 N N . ILE A 1 96 ? 40.168 -3.312 26.834 1.00 41.12 96 ILE A N 1
ATOM 758 C CA . ILE A 1 96 ? 40.784 -4.636 26.912 1.00 41.12 96 ILE A CA 1
ATOM 759 C C . ILE A 1 96 ? 42.184 -4.517 26.306 1.00 41.12 96 ILE A C 1
ATOM 761 O O . ILE A 1 96 ? 42.324 -4.269 25.110 1.00 41.12 96 ILE A O 1
ATOM 765 N N . GLU A 1 97 ? 43.228 -4.714 27.116 1.00 48.88 97 GLU A N 1
ATOM 766 C CA . GLU A 1 97 ? 44.594 -4.901 26.613 1.00 48.88 97 GLU A CA 1
ATOM 767 C C . GLU A 1 97 ? 44.655 -6.205 25.801 1.00 48.88 97 GLU A C 1
ATOM 769 O O . GLU A 1 97 ? 44.634 -7.309 26.350 1.00 48.88 97 GLU A O 1
ATOM 774 N N . VAL A 1 98 ? 44.689 -6.080 24.473 1.00 44.91 98 VAL A N 1
ATOM 775 C CA . VAL A 1 98 ? 44.766 -7.213 23.543 1.00 44.91 98 VAL A CA 1
ATOM 776 C C . VAL A 1 98 ? 46.219 -7.715 23.479 1.00 44.91 98 VAL A C 1
ATOM 778 O O . VAL A 1 98 ? 47.097 -6.953 23.065 1.00 44.91 98 VAL A O 1
ATOM 781 N N . PRO A 1 99 ? 46.526 -8.971 23.862 1.00 51.31 99 PRO A N 1
ATOM 782 C CA . PRO A 1 99 ? 47.860 -9.535 23.665 1.00 51.31 99 PRO A CA 1
ATOM 783 C C . PRO A 1 99 ? 48.162 -9.719 22.164 1.00 51.31 99 PRO A C 1
ATOM 785 O O . PRO A 1 99 ? 47.232 -9.887 21.372 1.00 51.31 99 PRO A O 1
ATOM 788 N N . PRO A 1 100 ? 49.443 -9.719 21.744 1.00 59.91 100 PRO A N 1
ATOM 789 C CA . PRO A 1 100 ? 49.801 -9.830 20.334 1.00 59.91 100 PRO A CA 1
ATOM 790 C C . PRO A 1 100 ? 49.316 -11.165 19.756 1.00 59.91 100 PRO A C 1
ATOM 792 O O . PRO A 1 100 ? 49.712 -12.243 20.204 1.00 59.91 100 PRO A O 1
ATOM 795 N N . ILE A 1 101 ? 48.442 -11.066 18.757 1.00 44.00 101 ILE A N 1
ATOM 796 C CA . ILE A 1 101 ? 47.953 -12.181 17.944 1.00 44.00 101 ILE A CA 1
ATOM 797 C C . ILE A 1 101 ? 49.131 -12.845 17.207 1.00 44.00 101 ILE A C 1
ATOM 799 O O . ILE A 1 101 ? 49.916 -12.137 16.574 1.00 44.00 101 ILE A O 1
ATOM 803 N N . PRO A 1 102 ? 49.290 -14.181 17.273 1.00 46.75 102 PRO A N 1
ATOM 804 C CA . PRO A 1 102 ? 50.299 -14.876 16.483 1.00 46.75 102 PRO A CA 1
ATOM 805 C C . PRO A 1 102 ? 49.959 -14.786 14.990 1.00 46.75 102 PRO A C 1
ATOM 807 O O . PRO A 1 102 ? 48.808 -14.970 14.595 1.00 46.75 102 PRO A O 1
ATOM 810 N N . GLU A 1 103 ? 50.968 -14.506 14.167 1.00 55.25 103 GLU A N 1
ATOM 811 C CA . GLU A 1 103 ? 50.841 -14.377 12.714 1.00 55.25 103 GLU A CA 1
ATOM 812 C C . GLU A 1 103 ? 50.588 -15.763 12.100 1.00 55.25 103 GLU A C 1
ATOM 814 O O . GLU A 1 103 ? 51.468 -16.623 12.059 1.00 55.25 103 GLU A O 1
ATOM 819 N N . VAL A 1 104 ? 49.340 -16.018 11.705 1.00 52.03 104 VAL A N 1
ATOM 820 C CA . VAL A 1 104 ? 48.941 -17.246 11.011 1.00 52.03 104 VAL A CA 1
ATOM 821 C C . VAL A 1 104 ? 49.189 -17.033 9.520 1.00 52.03 104 VAL A C 1
ATOM 823 O O . VAL A 1 104 ? 48.520 -16.207 8.902 1.00 52.03 104 VAL A O 1
ATOM 826 N N . GLU A 1 105 ? 50.131 -17.777 8.932 1.00 53.03 105 GLU A N 1
ATOM 827 C CA . GLU A 1 105 ? 50.305 -17.826 7.475 1.00 53.03 105 GLU A CA 1
ATOM 828 C C . GLU A 1 105 ? 49.052 -18.444 6.842 1.00 53.03 105 GLU A C 1
ATOM 830 O O . GLU A 1 105 ? 48.825 -19.655 6.902 1.00 53.03 105 GLU A O 1
ATOM 835 N N . ILE A 1 106 ? 48.205 -17.594 6.263 1.00 47.09 106 ILE A N 1
ATOM 836 C CA . ILE A 1 106 ? 47.035 -18.019 5.498 1.00 47.09 106 ILE A CA 1
ATOM 837 C C . ILE A 1 106 ? 47.559 -18.548 4.153 1.00 47.09 106 ILE A C 1
ATOM 839 O O . ILE A 1 106 ? 48.225 -17.795 3.440 1.00 47.09 106 ILE A O 1
ATOM 843 N N . PRO A 1 107 ? 47.306 -19.817 3.784 1.00 50.00 107 PRO A N 1
ATOM 844 C CA . PRO A 1 107 ? 47.677 -20.323 2.468 1.00 50.00 107 PRO A CA 1
ATOM 845 C C . PRO A 1 107 ? 47.007 -19.476 1.382 1.00 50.00 107 PRO A C 1
ATOM 847 O O . PRO A 1 107 ? 45.828 -19.148 1.514 1.00 50.00 107 PRO A O 1
ATOM 850 N N . ASP A 1 108 ? 47.738 -19.148 0.316 1.00 57.34 108 ASP A N 1
ATOM 851 C CA . ASP A 1 108 ? 47.223 -18.373 -0.818 1.00 57.34 108 ASP A CA 1
ATOM 852 C C . ASP A 1 108 ? 46.186 -19.218 -1.577 1.00 57.34 108 ASP A C 1
ATOM 854 O O . ASP A 1 108 ? 46.509 -20.045 -2.435 1.00 57.34 108 ASP A O 1
ATOM 858 N N . VAL A 1 109 ? 44.922 -19.103 -1.161 1.00 50.62 109 VAL A N 1
ATOM 859 C CA . VAL A 1 109 ? 43.797 -19.744 -1.836 1.00 50.62 109 VAL A CA 1
ATOM 860 C C . VAL A 1 109 ? 43.563 -18.937 -3.111 1.00 50.62 109 VAL A C 1
ATOM 862 O O . VAL A 1 109 ? 43.244 -17.751 -3.001 1.00 50.62 109 VAL A O 1
ATOM 865 N N . PRO A 1 110 ? 43.709 -19.524 -4.317 1.00 60.62 110 PRO A N 1
ATOM 866 C CA . PRO A 1 110 ? 43.419 -18.797 -5.542 1.00 60.62 110 PRO A CA 1
ATOM 867 C C . PRO A 1 110 ? 41.993 -18.269 -5.443 1.00 60.62 110 PRO A C 1
ATOM 869 O O . PRO A 1 110 ? 41.071 -19.034 -5.141 1.00 60.62 110 PRO A O 1
ATOM 872 N N . ALA A 1 111 ? 41.838 -16.958 -5.647 1.00 57.19 111 ALA A N 1
ATOM 873 C CA . ALA A 1 111 ? 40.536 -16.315 -5.610 1.00 57.19 111 ALA A CA 1
ATOM 874 C C . ALA A 1 111 ? 39.557 -17.143 -6.461 1.00 57.19 111 ALA A C 1
ATOM 876 O O . ALA A 1 111 ? 39.926 -17.546 -7.574 1.00 57.19 111 ALA A O 1
ATOM 877 N N . PRO A 1 112 ? 38.346 -17.447 -5.956 1.00 50.16 112 PRO A N 1
ATOM 878 C CA . PRO A 1 112 ? 37.342 -18.107 -6.774 1.00 50.16 112 PRO A CA 1
ATOM 879 C C . PRO A 1 112 ? 37.200 -17.317 -8.082 1.00 50.16 112 PRO A C 1
ATOM 881 O O . PRO A 1 112 ? 37.317 -16.086 -8.047 1.00 50.16 112 PRO A O 1
ATOM 884 N N . PRO A 1 113 ? 37.015 -17.989 -9.235 1.00 54.28 113 PRO A N 1
ATOM 885 C CA . PRO A 1 113 ? 36.850 -17.294 -10.500 1.00 54.28 113 PRO A CA 1
ATOM 886 C C . PRO A 1 113 ? 35.766 -16.245 -10.305 1.00 54.28 113 PRO A C 1
ATOM 888 O O . PRO A 1 113 ? 34.653 -16.568 -9.886 1.00 54.28 113 PRO A O 1
ATOM 891 N N . VAL A 1 114 ? 36.139 -14.987 -10.539 1.00 50.66 114 VAL A N 1
ATOM 892 C CA . VAL A 1 114 ? 35.208 -13.866 -10.500 1.00 50.66 114 VAL A CA 1
ATOM 893 C C . VAL A 1 114 ? 34.028 -14.287 -11.380 1.00 50.66 114 VAL A C 1
ATOM 895 O O . VAL A 1 114 ? 34.275 -14.666 -12.533 1.00 50.66 114 VAL A O 1
ATOM 898 N N . PRO A 1 115 ? 32.782 -14.320 -10.871 1.00 48.72 115 PRO A N 1
ATOM 899 C CA . PRO A 1 115 ? 31.640 -14.545 -11.743 1.00 48.72 115 PRO A CA 1
ATOM 900 C C . PRO A 1 115 ? 31.741 -13.538 -12.896 1.00 48.72 115 PRO A C 1
ATOM 902 O O . PRO A 1 115 ? 32.217 -12.419 -12.665 1.00 48.72 115 PRO A O 1
ATOM 905 N N . PRO A 1 116 ? 31.392 -13.922 -14.139 1.00 44.09 116 PRO A N 1
ATOM 906 C CA . PRO A 1 116 ? 31.432 -12.988 -15.250 1.00 44.09 116 PRO A CA 1
ATOM 907 C C . PRO A 1 116 ? 30.669 -11.746 -14.815 1.00 44.09 116 PRO A C 1
ATOM 909 O O . PRO A 1 116 ? 29.515 -11.830 -14.400 1.00 44.09 116 PRO A O 1
ATOM 912 N N . VAL A 1 117 ? 31.360 -10.613 -14.830 1.00 44.97 117 VAL A N 1
ATOM 913 C CA . VAL A 1 117 ? 30.775 -9.319 -14.515 1.00 44.97 117 VAL A CA 1
ATOM 914 C C . VAL A 1 117 ? 29.809 -9.018 -15.660 1.00 44.97 117 VAL A C 1
ATOM 916 O O . VAL A 1 117 ? 30.178 -8.397 -16.654 1.00 44.97 117 VAL A O 1
ATOM 919 N N . SER A 1 118 ? 28.586 -9.539 -15.587 1.00 52.12 118 SER A N 1
ATOM 920 C CA . SER A 1 118 ? 27.480 -9.140 -16.449 1.00 52.12 118 SER A CA 1
ATOM 921 C C . SER A 1 118 ? 27.097 -7.722 -16.035 1.00 52.12 118 SER A C 1
ATOM 923 O O . SER A 1 118 ? 26.226 -7.524 -15.195 1.00 52.12 118 SER A O 1
ATOM 925 N N . GLY A 1 119 ? 27.850 -6.740 -16.529 1.00 46.19 119 GLY A N 1
ATOM 926 C CA . GLY A 1 119 ? 27.679 -5.341 -16.137 1.00 46.19 119 GLY A CA 1
ATOM 927 C C . GLY A 1 119 ? 28.963 -4.529 -15.992 1.00 46.19 119 GLY A C 1
ATOM 928 O O . GLY A 1 119 ? 28.929 -3.477 -15.364 1.00 46.19 119 GLY A O 1
ATOM 929 N N . ALA A 1 120 ? 30.094 -4.963 -16.555 1.00 43.44 120 ALA A N 1
ATOM 930 C CA . ALA A 1 120 ? 31.207 -4.045 -16.783 1.00 43.44 120 ALA A CA 1
ATOM 931 C C . ALA A 1 120 ? 30.809 -3.031 -17.875 1.00 43.44 120 ALA A C 1
ATOM 933 O O . ALA A 1 120 ? 31.072 -3.262 -19.050 1.00 43.44 120 ALA A O 1
ATOM 934 N N . GLU A 1 121 ? 30.111 -1.964 -17.464 1.00 53.00 121 GLU A N 1
ATOM 935 C CA . GLU A 1 121 ? 29.863 -0.711 -18.196 1.00 53.00 121 GLU A CA 1
ATOM 936 C C . GLU A 1 121 ? 29.610 -0.915 -19.699 1.00 53.00 121 GLU A C 1
ATOM 938 O O . GLU A 1 121 ? 30.328 -0.387 -20.550 1.00 53.00 121 GLU A O 1
ATOM 943 N N . ALA A 1 122 ? 28.570 -1.681 -20.043 1.00 61.53 122 ALA A N 1
ATOM 944 C CA . ALA A 1 122 ? 27.947 -1.522 -21.349 1.00 61.53 122 ALA A CA 1
ATOM 945 C C . ALA A 1 122 ? 27.579 -0.037 -21.460 1.00 61.53 122 ALA A C 1
ATOM 947 O O . ALA A 1 122 ? 26.797 0.485 -20.660 1.00 61.53 122 ALA A O 1
ATOM 948 N N . GLY A 1 123 ? 28.226 0.679 -22.378 1.00 88.75 123 GLY A N 1
ATOM 949 C CA . GLY A 1 123 ? 27.953 2.098 -22.552 1.00 88.75 123 GLY A CA 1
ATOM 950 C C . GLY A 1 123 ? 26.499 2.289 -22.978 1.00 88.75 123 GLY A C 1
ATOM 951 O O . GLY A 1 123 ? 25.853 1.356 -23.453 1.00 88.75 123 GLY A O 1
ATOM 952 N N . MET A 1 124 ? 25.986 3.516 -22.900 1.00 93.56 124 MET A N 1
ATOM 953 C CA . MET A 1 124 ? 24.631 3.825 -23.384 1.00 93.56 124 MET A CA 1
ATOM 954 C C . MET A 1 124 ? 24.364 3.281 -24.806 1.00 93.56 124 MET A C 1
ATOM 956 O O . MET A 1 124 ? 23.259 2.849 -25.111 1.00 93.56 124 MET A O 1
ATOM 960 N N . VAL A 1 125 ? 25.380 3.251 -25.677 1.00 95.00 125 VAL A N 1
ATOM 961 C CA . VAL A 1 125 ? 25.280 2.680 -27.035 1.00 95.00 125 VAL A CA 1
ATOM 962 C C . VAL A 1 125 ? 24.979 1.179 -27.014 1.00 95.00 125 VAL A C 1
ATOM 964 O O . VAL A 1 125 ? 24.143 0.716 -27.785 1.00 95.00 125 VAL A O 1
ATOM 967 N N . ASP A 1 126 ? 25.635 0.422 -26.136 1.00 95.31 126 ASP A N 1
ATOM 968 C CA . ASP A 1 126 ? 25.394 -1.014 -25.994 1.00 95.31 126 ASP A CA 1
ATOM 969 C C . ASP A 1 126 ? 23.999 -1.279 -25.413 1.00 95.31 126 ASP A C 1
ATOM 971 O O . ASP A 1 126 ? 23.319 -2.194 -25.873 1.00 95.31 126 ASP A O 1
ATOM 975 N N . TYR A 1 127 ? 23.549 -0.443 -24.471 1.00 95.44 127 TYR A N 1
ATOM 976 C CA . TYR A 1 127 ? 22.196 -0.502 -23.912 1.00 95.44 127 TYR A CA 1
ATOM 977 C C . TYR A 1 127 ? 21.119 -0.246 -24.976 1.00 95.44 127 TYR A C 1
ATOM 979 O O . TYR A 1 127 ? 20.174 -1.018 -25.102 1.00 95.44 127 TYR A O 1
ATOM 987 N N . LEU A 1 128 ? 21.290 0.795 -25.801 1.00 96.06 128 LEU A N 1
ATOM 988 C CA . LEU A 1 128 ? 20.380 1.094 -26.914 1.00 96.06 128 LEU A CA 1
ATOM 989 C C . LEU A 1 128 ? 20.363 -0.015 -27.970 1.00 96.06 128 LEU A C 1
ATOM 991 O O . LEU A 1 128 ? 19.301 -0.345 -28.493 1.00 96.06 128 LEU A O 1
ATOM 995 N N . ARG A 1 129 ? 21.524 -0.607 -28.282 1.00 96.31 129 ARG A N 1
ATOM 996 C CA . ARG A 1 129 ? 21.587 -1.770 -29.176 1.00 96.31 129 ARG A CA 1
ATOM 997 C C . ARG A 1 129 ? 20.786 -2.935 -28.597 1.00 96.31 129 ARG A C 1
ATOM 999 O O . ARG A 1 129 ? 20.005 -3.528 -29.330 1.00 96.31 129 ARG A O 1
ATOM 1006 N N . ALA A 1 130 ? 20.949 -3.226 -27.308 1.00 96.25 130 ALA A N 1
ATOM 1007 C CA . ALA A 1 130 ? 20.218 -4.299 -26.644 1.00 96.25 130 ALA A CA 1
ATOM 1008 C C . ALA A 1 130 ? 18.700 -4.037 -26.605 1.00 96.25 130 ALA A C 1
ATOM 1010 O O . ALA A 1 130 ? 17.933 -4.948 -26.897 1.00 96.25 130 ALA A O 1
ATOM 1011 N N . LEU A 1 131 ? 18.257 -2.795 -26.354 1.00 96.31 131 LEU A N 1
ATOM 1012 C CA . LEU A 1 131 ? 16.843 -2.408 -26.494 1.00 96.31 131 LEU A CA 1
ATOM 1013 C C . LEU A 1 131 ? 16.316 -2.681 -27.908 1.00 96.31 131 LEU A C 1
ATOM 1015 O O . LEU A 1 131 ? 15.245 -3.257 -28.069 1.00 96.31 131 LEU A O 1
ATOM 1019 N N . ASN A 1 132 ? 17.074 -2.301 -28.939 1.00 96.19 132 ASN A N 1
ATOM 1020 C CA . ASN A 1 132 ? 16.691 -2.532 -30.332 1.00 96.19 132 ASN A CA 1
ATOM 1021 C C . ASN A 1 132 ? 16.645 -4.022 -30.697 1.00 96.19 132 ASN A C 1
ATOM 1023 O O . ASN A 1 132 ? 15.731 -4.454 -31.390 1.00 96.19 132 ASN A O 1
ATOM 1027 N N . GLU A 1 133 ? 17.616 -4.815 -30.244 1.00 96.88 133 GLU A N 1
ATOM 1028 C CA . GLU A 1 133 ? 17.637 -6.270 -30.449 1.00 96.88 133 GLU A CA 1
ATOM 1029 C C . GLU A 1 133 ? 16.477 -6.975 -29.734 1.00 96.88 133 GLU A C 1
ATOM 1031 O O . GLU A 1 133 ? 15.935 -7.940 -30.269 1.00 96.88 133 GLU A O 1
ATOM 1036 N N . ALA A 1 134 ? 16.060 -6.458 -28.575 1.00 96.25 134 ALA A N 1
ATOM 1037 C CA . ALA A 1 134 ? 14.874 -6.909 -27.851 1.00 96.25 134 ALA A CA 1
ATOM 1038 C C . ALA A 1 134 ? 13.551 -6.446 -28.492 1.00 96.25 134 ALA A C 1
ATOM 1040 O O . ALA A 1 134 ? 12.486 -6.853 -28.041 1.00 96.25 134 ALA A O 1
ATOM 1041 N N . GLY A 1 135 ? 13.596 -5.597 -29.527 1.00 96.44 135 GLY A N 1
ATOM 1042 C CA . GLY A 1 135 ? 12.402 -5.020 -30.148 1.00 96.44 135 GLY A CA 1
ATOM 1043 C C . GLY A 1 135 ? 11.721 -3.931 -29.312 1.00 96.44 135 GLY A C 1
ATOM 1044 O O . GLY A 1 135 ? 10.608 -3.549 -29.635 1.00 96.44 135 GLY A O 1
ATOM 1045 N N . LEU A 1 136 ? 12.389 -3.410 -28.278 1.00 96.25 136 LEU A N 1
ATOM 1046 C CA . LEU A 1 136 ? 11.853 -2.422 -27.330 1.00 96.25 136 LEU A CA 1
ATOM 1047 C C . LEU A 1 136 ? 12.314 -0.983 -27.624 1.00 96.25 136 LEU A C 1
ATOM 1049 O O . LEU A 1 136 ? 12.141 -0.084 -26.803 1.00 96.25 136 LEU A O 1
ATOM 1053 N N . ALA A 1 137 ? 12.974 -0.749 -28.763 1.00 91.00 137 ALA A N 1
ATOM 1054 C CA . ALA A 1 137 ? 13.551 0.560 -29.080 1.00 91.00 137 ALA A CA 1
ATOM 1055 C C . ALA A 1 137 ? 12.498 1.663 -29.257 1.00 91.00 137 ALA A C 1
ATOM 1057 O O . ALA A 1 137 ? 12.772 2.809 -28.904 1.00 91.00 137 ALA A O 1
ATOM 1058 N N . ASP A 1 138 ? 11.321 1.317 -29.781 1.00 93.50 138 ASP A N 1
ATOM 1059 C CA . ASP A 1 138 ? 10.245 2.275 -30.050 1.00 93.50 138 ASP A CA 1
ATOM 1060 C C . ASP A 1 138 ? 9.307 2.477 -28.842 1.00 93.50 138 ASP A C 1
ATOM 1062 O O . ASP A 1 138 ? 8.540 3.439 -28.822 1.00 93.50 138 ASP A O 1
ATOM 1066 N N . GLU A 1 139 ? 9.428 1.642 -27.804 1.00 94.62 139 GLU A N 1
ATOM 1067 C CA . GLU A 1 139 ? 8.596 1.695 -26.588 1.00 94.62 139 GLU A CA 1
ATOM 1068 C C . GLU A 1 139 ? 8.974 2.857 -25.661 1.00 94.62 139 GLU A C 1
ATOM 1070 O O . GLU A 1 139 ? 8.184 3.335 -24.843 1.00 94.62 139 GLU A O 1
ATOM 1075 N N . PHE A 1 140 ? 10.204 3.360 -25.787 1.00 94.56 140 PHE A N 1
ATOM 1076 C CA . PHE A 1 140 ? 10.718 4.412 -24.924 1.00 94.56 140 PHE A CA 1
ATOM 1077 C C . PHE A 1 140 ? 11.159 5.631 -25.718 1.00 94.56 140 PHE A C 1
ATOM 1079 O O . PHE A 1 140 ? 11.930 5.559 -26.672 1.00 94.56 140 PHE A O 1
ATOM 1086 N N . SER A 1 141 ? 10.789 6.811 -25.221 1.00 94.56 141 SER A N 1
ATOM 1087 C CA . SER A 1 141 ? 11.414 8.053 -25.675 1.00 94.56 141 SER A CA 1
ATOM 1088 C C . SER A 1 141 ? 12.931 8.022 -25.441 1.00 94.56 141 SER A C 1
ATOM 1090 O O . SER A 1 141 ? 13.434 7.317 -24.559 1.00 94.56 141 SER A O 1
ATOM 1092 N N . SER A 1 142 ? 13.687 8.854 -26.165 1.00 93.06 142 SER A N 1
ATOM 1093 C CA . SER A 1 142 ? 15.141 8.949 -25.964 1.00 93.06 142 SER A CA 1
ATOM 1094 C C . SER A 1 142 ? 15.504 9.294 -24.514 1.00 93.06 142 SER A C 1
ATOM 1096 O O . SER A 1 142 ? 16.457 8.745 -23.966 1.00 93.06 142 SER A O 1
ATOM 1098 N N . SER A 1 143 ? 14.727 10.166 -23.861 1.00 93.94 143 SER A N 1
ATOM 1099 C CA . SER A 1 143 ? 14.906 10.482 -22.439 1.00 93.94 143 SER A CA 1
ATOM 1100 C C . SER A 1 143 ? 14.549 9.313 -21.523 1.00 93.94 143 SER A C 1
ATOM 1102 O O . SER A 1 143 ? 15.245 9.111 -20.532 1.00 93.94 143 SER A O 1
ATOM 1104 N N . GLY A 1 144 ? 13.514 8.534 -21.855 1.00 95.31 144 GLY A N 1
ATOM 1105 C CA . GLY A 1 144 ? 13.145 7.325 -21.115 1.00 95.31 144 GLY A CA 1
ATOM 1106 C C . GLY A 1 144 ? 14.244 6.266 -21.177 1.00 95.31 144 GLY A C 1
ATOM 1107 O O . GLY A 1 144 ? 14.688 5.785 -20.139 1.00 95.31 144 GLY A O 1
ATOM 1108 N N . SER A 1 145 ? 14.782 6.009 -22.372 1.00 96.19 145 SER A N 1
ATOM 1109 C CA . SER A 1 145 ? 15.914 5.094 -22.577 1.00 96.19 145 SER A CA 1
ATOM 1110 C C . SER A 1 145 ? 17.150 5.510 -21.771 1.00 96.19 145 SER A C 1
ATOM 1112 O O . SER A 1 145 ? 17.788 4.684 -21.122 1.00 96.19 145 SER A O 1
ATOM 1114 N N . VAL A 1 146 ? 17.485 6.809 -21.766 1.00 95.69 146 VAL A N 1
ATOM 1115 C CA . VAL A 1 146 ? 18.591 7.344 -20.951 1.00 95.69 146 VAL A CA 1
ATOM 1116 C C . VAL A 1 146 ? 18.312 7.189 -19.456 1.00 95.69 146 VAL A C 1
ATOM 1118 O O . VAL A 1 146 ? 19.236 6.889 -18.701 1.00 95.69 146 VAL A O 1
ATOM 1121 N N . ALA A 1 147 ? 17.074 7.421 -19.013 1.00 96.31 147 ALA A N 1
ATOM 1122 C CA . ALA A 1 147 ? 16.700 7.285 -17.611 1.00 96.31 147 ALA A CA 1
ATOM 1123 C C . ALA A 1 147 ? 16.854 5.833 -17.142 1.00 96.31 147 ALA A C 1
ATOM 1125 O O . ALA A 1 147 ? 17.581 5.607 -16.181 1.00 96.31 147 ALA A O 1
ATOM 1126 N N . LEU A 1 148 ? 16.270 4.878 -17.873 1.00 96.94 148 LEU A N 1
ATOM 1127 C CA . LEU A 1 148 ? 16.356 3.440 -17.597 1.00 96.94 148 LEU A CA 1
ATOM 1128 C C . LEU A 1 148 ? 17.810 2.965 -17.488 1.00 96.94 148 LEU A C 1
ATOM 1130 O O . LEU A 1 148 ? 18.182 2.316 -16.508 1.00 96.94 148 LEU A O 1
ATOM 1134 N N . TYR A 1 149 ? 18.649 3.371 -18.447 1.00 96.25 149 TYR A N 1
ATOM 1135 C CA . TYR A 1 149 ? 20.083 3.091 -18.431 1.00 96.25 149 TYR A CA 1
ATOM 1136 C C . TYR A 1 149 ? 20.776 3.660 -17.187 1.00 96.25 149 TYR A C 1
ATOM 1138 O O . TYR A 1 149 ? 21.475 2.942 -16.477 1.00 96.25 149 TYR A O 1
ATOM 1146 N N . ARG A 1 150 ? 20.579 4.953 -16.895 1.00 95.25 150 ARG A N 1
ATOM 1147 C CA . ARG A 1 150 ? 21.244 5.635 -15.770 1.00 95.25 150 ARG A CA 1
ATOM 1148 C C . ARG A 1 150 ? 20.844 5.079 -14.411 1.00 95.25 150 ARG A C 1
ATOM 1150 O O . ARG A 1 150 ? 21.640 5.148 -13.481 1.00 95.25 150 ARG A O 1
ATOM 1157 N N . THR A 1 151 ? 19.622 4.574 -14.290 1.00 93.50 151 THR A N 1
ATOM 1158 C CA . THR A 1 151 ? 19.134 3.930 -13.068 1.00 93.50 151 THR A CA 1
ATOM 1159 C C . THR A 1 151 ? 19.467 2.442 -13.012 1.00 93.50 151 THR A C 1
ATOM 1161 O O . THR A 1 151 ? 19.118 1.792 -12.036 1.00 93.50 151 THR A O 1
ATOM 1164 N N . GLY A 1 152 ? 20.142 1.898 -14.030 1.00 94.69 152 GLY A N 1
ATOM 1165 C CA . GLY A 1 152 ? 20.600 0.512 -14.046 1.00 94.69 152 GLY A CA 1
ATOM 1166 C C . GLY A 1 152 ? 19.482 -0.514 -14.217 1.00 94.69 152 GLY A C 1
ATOM 1167 O O . GLY A 1 152 ? 19.635 -1.640 -13.752 1.00 94.69 152 GLY A O 1
ATOM 1168 N N . VAL A 1 153 ? 18.368 -0.148 -14.863 1.00 96.44 153 VAL A N 1
ATOM 1169 C CA . VAL A 1 153 ? 17.288 -1.100 -15.159 1.00 96.44 153 VAL A CA 1
ATOM 1170 C C . VAL A 1 153 ? 17.760 -2.053 -16.264 1.00 96.44 153 VAL A C 1
ATOM 1172 O O . VAL A 1 153 ? 18.065 -1.589 -17.369 1.00 96.44 153 VAL A O 1
ATOM 1175 N N . PRO A 1 154 ? 17.842 -3.370 -16.010 1.00 96.31 154 PRO A N 1
ATOM 1176 C CA . PRO A 1 154 ? 18.363 -4.323 -16.978 1.00 96.31 154 PRO A CA 1
ATOM 1177 C C . PRO A 1 154 ? 17.358 -4.575 -18.106 1.00 96.31 154 PRO A C 1
ATOM 1179 O O . PRO A 1 154 ? 16.148 -4.579 -17.892 1.00 96.31 154 PRO A O 1
ATOM 1182 N N . ILE A 1 155 ? 17.869 -4.843 -19.310 1.00 96.38 155 ILE A N 1
ATOM 1183 C CA . ILE A 1 155 ? 17.038 -5.166 -20.483 1.00 96.38 155 ILE A CA 1
ATOM 1184 C C . ILE A 1 155 ? 16.194 -6.417 -20.230 1.00 96.38 155 ILE A C 1
ATOM 1186 O O . ILE A 1 155 ? 15.015 -6.423 -20.562 1.00 96.38 155 ILE A O 1
ATOM 1190 N N . ASP A 1 156 ? 16.755 -7.426 -19.559 1.00 97.12 156 ASP A N 1
ATOM 1191 C CA . ASP A 1 156 ? 16.029 -8.649 -19.203 1.00 97.12 156 ASP A CA 1
ATOM 1192 C C . ASP A 1 156 ? 14.804 -8.370 -18.321 1.00 97.12 156 ASP A C 1
ATOM 1194 O O . ASP A 1 156 ? 13.806 -9.076 -18.422 1.00 97.12 156 ASP A O 1
ATOM 1198 N N . TYR A 1 157 ? 14.840 -7.343 -17.463 1.00 97.62 157 TYR A N 1
ATOM 1199 C CA . TYR A 1 157 ? 13.660 -6.934 -16.694 1.00 97.62 157 TYR A CA 1
ATOM 1200 C C . TYR A 1 157 ? 12.588 -6.339 -17.611 1.00 97.62 157 TYR A C 1
ATOM 1202 O O . TYR A 1 157 ? 11.421 -6.695 -17.494 1.00 97.62 157 TYR A O 1
ATOM 1210 N N . L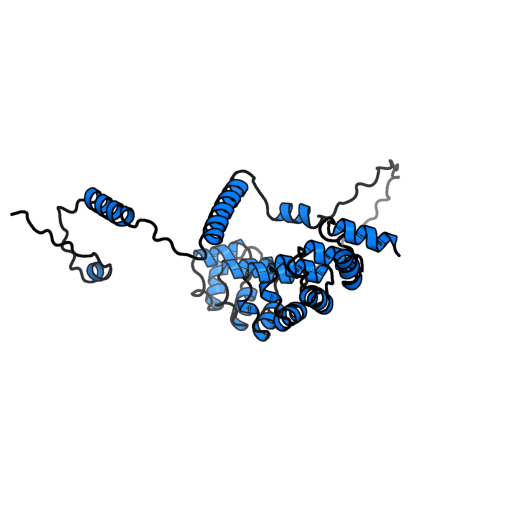EU A 1 158 ? 12.977 -5.485 -18.563 1.00 98.19 158 LEU A N 1
ATOM 1211 C CA . LEU A 1 158 ? 12.043 -4.891 -19.525 1.00 98.19 158 LEU A CA 1
ATOM 1212 C C . LEU A 1 158 ? 11.417 -5.949 -20.442 1.00 98.19 158 LEU A C 1
ATOM 1214 O O . LEU A 1 158 ? 10.219 -5.894 -20.691 1.00 98.19 158 LEU A O 1
ATOM 1218 N N . ILE A 1 159 ? 12.196 -6.942 -20.881 1.00 97.62 159 ILE A N 1
ATOM 1219 C CA . ILE A 1 159 ? 11.684 -8.094 -21.637 1.00 97.62 159 ILE A CA 1
ATOM 1220 C C . ILE A 1 159 ? 10.652 -8.856 -20.804 1.00 97.62 159 ILE A C 1
ATOM 1222 O O . ILE A 1 159 ? 9.561 -9.117 -21.291 1.00 97.62 159 ILE A O 1
ATOM 1226 N N . GLN A 1 160 ? 10.951 -9.159 -19.539 1.00 97.81 160 GLN A N 1
ATOM 1227 C CA . GLN A 1 160 ? 9.998 -9.863 -18.678 1.00 97.81 160 GLN A CA 1
ATOM 1228 C C . GLN A 1 160 ? 8.711 -9.053 -18.445 1.00 97.81 160 GLN A C 1
ATOM 1230 O O . GLN A 1 160 ? 7.626 -9.624 -18.471 1.00 97.81 160 GLN A O 1
ATOM 1235 N N . MET A 1 161 ? 8.808 -7.729 -18.269 1.00 98.19 161 MET A N 1
ATOM 1236 C CA . MET A 1 161 ? 7.633 -6.851 -18.168 1.00 98.19 161 MET A CA 1
ATOM 1237 C C . MET A 1 161 ? 6.810 -6.847 -19.462 1.00 98.19 161 MET A C 1
ATOM 1239 O O . MET A 1 161 ? 5.585 -6.853 -19.404 1.00 98.19 161 MET A O 1
ATOM 1243 N N . ASN A 1 162 ? 7.465 -6.868 -20.624 1.00 97.69 162 ASN A N 1
ATOM 1244 C CA . ASN A 1 162 ? 6.807 -6.969 -21.926 1.00 97.69 162 ASN A CA 1
ATOM 1245 C C . ASN A 1 162 ? 6.105 -8.314 -22.124 1.00 97.69 162 ASN A C 1
ATOM 1247 O O . ASN A 1 162 ? 4.938 -8.350 -22.499 1.00 97.69 162 ASN A O 1
ATOM 1251 N N . ASP A 1 163 ? 6.789 -9.414 -21.820 1.00 97.56 163 ASP A N 1
ATOM 1252 C CA . ASP A 1 163 ? 6.245 -10.767 -21.952 1.00 97.56 163 ASP A CA 1
ATOM 1253 C C . ASP A 1 163 ? 5.050 -10.999 -21.014 1.00 97.56 163 ASP A C 1
ATOM 1255 O O . ASP A 1 163 ? 4.117 -11.723 -21.367 1.00 97.56 163 ASP A O 1
ATOM 1259 N N . ALA A 1 164 ? 5.056 -10.359 -19.840 1.00 97.12 164 ALA A N 1
ATOM 1260 C CA . ALA A 1 164 ? 3.943 -10.357 -18.893 1.00 97.12 164 ALA A CA 1
ATOM 1261 C C . ALA A 1 164 ? 2.811 -9.376 -19.266 1.00 97.12 164 ALA A C 1
ATOM 1263 O O . ALA A 1 164 ? 1.752 -9.401 -18.647 1.00 97.12 164 ALA A O 1
ATOM 1264 N N . GLY A 1 165 ? 3.005 -8.526 -20.281 1.00 96.69 165 GLY A N 1
ATOM 1265 C CA . GLY A 1 165 ? 2.011 -7.546 -20.726 1.00 96.69 165 GLY A CA 1
ATOM 1266 C C . GLY A 1 165 ? 1.931 -6.276 -19.874 1.00 96.69 165 GLY A C 1
ATOM 1267 O O . GLY A 1 165 ? 0.980 -5.520 -20.018 1.00 96.69 165 GLY A O 1
ATOM 1268 N N . TYR A 1 166 ? 2.915 -6.012 -19.012 1.00 97.31 166 TYR A N 1
ATOM 1269 C CA . TYR A 1 166 ? 2.956 -4.830 -18.140 1.00 97.31 166 TYR A CA 1
ATOM 1270 C C . TYR A 1 166 ? 3.751 -3.657 -18.707 1.00 97.31 166 TYR A C 1
ATOM 1272 O O . TYR A 1 166 ? 3.786 -2.591 -18.094 1.00 97.31 166 TYR A O 1
ATOM 1280 N N . LEU A 1 167 ? 4.434 -3.830 -19.840 1.00 95.88 167 LEU A N 1
ATOM 1281 C CA . LEU A 1 167 ? 5.281 -2.767 -20.379 1.00 95.88 167 LEU A CA 1
ATOM 1282 C C . LEU A 1 167 ? 4.473 -1.513 -20.735 1.00 95.88 167 LEU A C 1
ATOM 1284 O O . LEU A 1 167 ? 4.874 -0.414 -20.362 1.00 95.88 167 LEU A O 1
ATOM 1288 N N . ASP A 1 168 ? 3.318 -1.700 -21.375 1.00 94.19 168 ASP A N 1
ATOM 1289 C CA . ASP A 1 168 ? 2.425 -0.613 -21.793 1.00 94.19 168 ASP A CA 1
ATOM 1290 C C . ASP A 1 168 ? 1.568 -0.059 -20.645 1.00 94.19 168 ASP A C 1
ATOM 1292 O O . ASP A 1 168 ? 1.086 1.073 -20.713 1.00 94.19 168 ASP A O 1
ATOM 1296 N N . GLU A 1 169 ? 1.415 -0.826 -19.564 1.00 94.81 169 GLU A N 1
ATOM 1297 C CA . GLU A 1 169 ? 0.650 -0.428 -18.376 1.00 94.81 169 GLU A CA 1
ATOM 1298 C C . GLU A 1 169 ? 1.410 0.594 -17.516 1.00 94.81 169 GLU A C 1
ATOM 1300 O O . GLU A 1 169 ? 0.825 1.382 -16.766 1.00 94.81 169 GLU A O 1
ATOM 1305 N N . PHE A 1 170 ? 2.741 0.629 -17.633 1.00 96.06 170 PHE A N 1
ATOM 1306 C CA . PHE A 1 170 ? 3.597 1.461 -16.800 1.00 96.06 170 PHE A CA 1
ATOM 1307 C C . PHE A 1 170 ? 4.478 2.397 -17.625 1.00 96.06 170 PHE A C 1
ATOM 1309 O O . PHE A 1 170 ? 5.289 1.994 -18.449 1.00 96.06 170 PHE A O 1
ATOM 1316 N N . SER A 1 171 ? 4.431 3.691 -17.295 1.00 96.00 171 SER A N 1
ATOM 1317 C CA . SER A 1 171 ? 5.438 4.644 -17.784 1.00 96.00 171 SER A CA 1
ATOM 1318 C C . SER A 1 171 ? 6.868 4.182 -17.457 1.00 96.00 171 SER A C 1
ATOM 1320 O O . SER A 1 171 ? 7.098 3.551 -16.425 1.00 96.00 171 SER A O 1
ATOM 1322 N N . TYR A 1 172 ? 7.869 4.606 -18.237 1.00 95.75 172 TYR A N 1
ATOM 1323 C CA . TYR A 1 172 ? 9.276 4.290 -17.936 1.00 95.75 172 TYR A CA 1
ATOM 1324 C C . TYR A 1 172 ? 9.693 4.706 -16.510 1.00 95.75 172 TYR A C 1
ATOM 1326 O O . TYR A 1 172 ? 10.498 4.028 -15.880 1.00 95.75 172 TYR A O 1
ATOM 1334 N N . SER A 1 173 ? 9.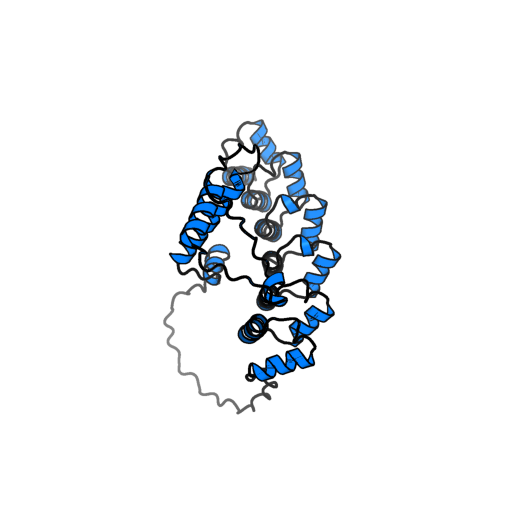135 5.794 -15.961 1.00 96.44 173 SER A N 1
ATOM 1335 C CA . SER A 1 173 ? 9.373 6.199 -14.568 1.00 96.44 173 SER A CA 1
ATOM 1336 C C . SER A 1 173 ? 8.761 5.236 -13.553 1.00 96.44 173 SER A C 1
ATOM 1338 O O . SER A 1 173 ? 9.348 5.016 -12.495 1.00 96.44 173 SER A O 1
ATOM 1340 N N . ALA A 1 174 ? 7.604 4.655 -13.873 1.00 97.62 174 ALA A N 1
ATOM 1341 C CA . ALA A 1 174 ? 6.972 3.632 -13.054 1.00 97.62 174 ALA A CA 1
ATOM 1342 C C . ALA A 1 174 ? 7.756 2.315 -13.116 1.00 97.62 174 ALA A C 1
ATOM 1344 O O . ALA A 1 174 ? 8.037 1.757 -12.063 1.00 97.62 174 ALA A O 1
ATOM 1345 N N . LEU A 1 175 ? 8.218 1.890 -14.299 1.00 98.19 175 LEU A N 1
ATOM 1346 C CA . LEU A 1 175 ? 9.093 0.717 -14.460 1.00 98.19 175 LEU A CA 1
ATOM 1347 C C . LEU A 1 175 ? 10.384 0.844 -13.636 1.00 98.19 175 LEU A C 1
ATOM 1349 O O . LEU A 1 175 ? 10.763 -0.084 -12.927 1.00 98.19 175 LEU A O 1
ATOM 1353 N N . ILE A 1 176 ? 11.030 2.017 -13.661 1.00 98.06 176 ILE A N 1
ATOM 1354 C CA . ILE A 1 176 ? 12.187 2.313 -12.798 1.00 98.06 176 ILE A CA 1
ATOM 1355 C C . ILE A 1 176 ? 11.810 2.179 -11.319 1.00 98.06 176 ILE A C 1
ATOM 1357 O O . ILE A 1 176 ? 12.561 1.598 -10.537 1.00 98.06 176 ILE A O 1
ATOM 1361 N N . GLY A 1 177 ? 10.662 2.737 -10.927 1.00 97.88 177 GLY A N 1
ATOM 1362 C CA . GLY A 1 177 ? 10.168 2.673 -9.554 1.00 97.88 177 GLY A CA 1
ATOM 1363 C C . GLY A 1 177 ? 9.929 1.239 -9.086 1.00 97.88 177 GLY A C 1
ATOM 1364 O O . GLY A 1 177 ? 10.407 0.870 -8.018 1.00 97.88 177 GLY A O 1
ATOM 1365 N N . LEU A 1 178 ? 9.227 0.437 -9.888 1.00 98.44 178 LEU A N 1
ATOM 1366 C CA . LEU A 1 178 ? 8.908 -0.962 -9.600 1.00 98.44 178 LEU A CA 1
ATOM 1367 C C . LEU A 1 178 ? 10.183 -1.803 -9.481 1.00 98.44 178 LEU A C 1
ATOM 1369 O O . LEU A 1 178 ? 10.345 -2.513 -8.490 1.00 98.44 178 LEU A O 1
ATOM 1373 N N . TYR A 1 179 ? 11.120 -1.649 -10.424 1.00 97.88 179 TYR A N 1
ATOM 1374 C CA . TYR A 1 179 ? 12.416 -2.329 -10.388 1.00 97.88 179 TYR A CA 1
ATOM 1375 C C . TYR A 1 179 ? 13.219 -1.982 -9.129 1.00 97.88 179 TYR A C 1
ATOM 1377 O O . TYR A 1 179 ? 13.640 -2.871 -8.392 1.00 97.88 179 TYR A O 1
ATOM 1385 N N . ASN A 1 180 ? 13.394 -0.690 -8.836 1.00 97.00 180 ASN A N 1
ATOM 1386 C CA . ASN A 1 180 ? 14.145 -0.247 -7.658 1.00 97.00 180 ASN A CA 1
ATOM 1387 C C . ASN A 1 180 ? 13.446 -0.613 -6.343 1.00 97.00 180 ASN A C 1
ATOM 1389 O O . ASN A 1 180 ? 14.108 -0.822 -5.329 1.00 97.00 180 ASN A O 1
ATOM 1393 N N . GLY A 1 181 ? 12.114 -0.670 -6.356 1.00 95.06 181 GLY A N 1
ATOM 1394 C CA . GLY A 1 181 ? 11.295 -1.138 -5.245 1.00 95.06 181 GLY A CA 1
ATOM 1395 C C . GLY A 1 181 ? 11.294 -2.657 -5.083 1.00 95.06 181 GLY A C 1
ATOM 1396 O O . GLY A 1 181 ? 10.731 -3.141 -4.112 1.00 95.06 181 GLY A O 1
ATOM 1397 N N . GLY A 1 182 ? 11.904 -3.404 -6.007 1.00 97.00 182 GLY A N 1
ATOM 1398 C CA . GLY A 1 182 ? 11.966 -4.862 -5.964 1.00 97.00 182 GLY A CA 1
ATOM 1399 C C . GLY A 1 182 ? 10.622 -5.557 -6.180 1.00 97.00 182 GLY A C 1
ATOM 1400 O O . GLY A 1 182 ? 10.509 -6.731 -5.833 1.00 97.00 182 GLY A O 1
ATOM 1401 N N . VAL A 1 183 ? 9.620 -4.858 -6.729 1.00 97.94 183 VAL A N 1
ATOM 1402 C CA . VAL A 1 183 ? 8.288 -5.423 -6.983 1.00 97.94 183 VAL A CA 1
ATOM 1403 C C . VAL A 1 183 ? 8.407 -6.512 -8.043 1.00 97.94 183 VAL A C 1
ATOM 1405 O O . VAL A 1 183 ? 8.943 -6.281 -9.130 1.00 97.94 183 VAL A O 1
ATOM 1408 N N . THR A 1 184 ? 7.926 -7.710 -7.724 1.00 97.38 184 THR A N 1
ATOM 1409 C CA . THR A 1 184 ? 7.997 -8.861 -8.627 1.00 97.38 184 THR A CA 1
ATOM 1410 C C . THR A 1 184 ? 6.847 -8.854 -9.628 1.00 97.38 184 THR A C 1
ATOM 1412 O O . THR A 1 184 ? 5.763 -8.346 -9.351 1.00 97.38 184 THR A O 1
ATOM 1415 N N . ILE A 1 185 ? 7.068 -9.480 -10.785 1.00 97.50 185 ILE A N 1
ATOM 1416 C CA . ILE A 1 185 ? 6.007 -9.718 -11.776 1.00 97.50 185 ILE A CA 1
ATOM 1417 C C . ILE A 1 185 ? 4.902 -10.599 -11.185 1.00 97.50 185 ILE A C 1
ATOM 1419 O O . ILE A 1 185 ? 3.737 -10.311 -11.403 1.00 97.50 185 ILE A O 1
ATOM 1423 N N . GLU A 1 186 ? 5.253 -11.588 -10.357 1.00 97.81 186 GLU A N 1
ATOM 1424 C CA . GLU A 1 186 ? 4.280 -12.425 -9.636 1.00 97.81 186 GLU A CA 1
ATOM 1425 C C . GLU A 1 186 ? 3.329 -11.587 -8.766 1.00 97.81 186 GLU A C 1
ATOM 1427 O O . GLU A 1 186 ? 2.124 -11.810 -8.772 1.00 97.81 186 GLU A O 1
ATOM 1432 N N . TYR A 1 187 ? 3.840 -10.560 -8.079 1.00 97.94 187 TYR A N 1
ATOM 1433 C CA . TYR A 1 187 ? 2.995 -9.658 -7.296 1.00 97.94 187 TYR A CA 1
ATOM 1434 C C . TYR A 1 187 ? 2.055 -8.827 -8.183 1.00 97.94 187 TYR A C 1
ATOM 1436 O O . TYR A 1 187 ? 0.897 -8.613 -7.831 1.00 97.94 187 TYR A O 1
ATOM 1444 N N . LEU A 1 188 ? 2.531 -8.374 -9.347 1.00 98.31 188 LEU A N 1
ATOM 1445 C CA . LEU A 1 188 ? 1.692 -7.668 -10.321 1.00 98.31 188 LEU A CA 1
ATOM 1446 C C . LEU A 1 188 ? 0.618 -8.594 -10.916 1.00 98.31 188 LEU A C 1
ATOM 1448 O O . LEU A 1 188 ? -0.533 -8.178 -11.019 1.00 98.31 188 LEU A O 1
ATOM 1452 N N . ASP A 1 189 ? 0.960 -9.851 -11.216 1.00 97.94 189 ASP A N 1
ATOM 1453 C CA . ASP A 1 189 ? 0.029 -10.887 -11.688 1.00 97.94 189 ASP A CA 1
ATOM 1454 C C . ASP A 1 189 ? -1.071 -11.177 -10.667 1.00 97.94 189 ASP A C 1
ATOM 1456 O O . ASP A 1 189 ? -2.251 -11.282 -11.023 1.00 97.94 189 ASP A O 1
ATOM 1460 N N . ASP A 1 190 ? -0.719 -11.253 -9.385 1.00 97.88 190 ASP A N 1
ATOM 1461 C CA . ASP A 1 190 ? -1.695 -11.414 -8.313 1.00 97.88 190 ASP A CA 1
ATOM 1462 C C . ASP A 1 190 ? -2.668 -10.224 -8.277 1.00 97.88 190 ASP A C 1
ATOM 1464 O O . ASP A 1 190 ? -3.883 -10.418 -8.187 1.00 97.88 190 ASP A O 1
ATOM 1468 N N . PHE A 1 191 ? -2.176 -8.989 -8.405 1.00 97.81 191 PHE A N 1
ATOM 1469 C CA . PHE A 1 191 ? -3.035 -7.800 -8.459 1.00 97.81 191 PHE A CA 1
ATOM 1470 C C . PHE A 1 191 ? -3.917 -7.779 -9.706 1.00 97.81 191 PHE A C 1
ATOM 1472 O O . PHE A 1 191 ? -5.118 -7.528 -9.603 1.00 97.81 191 PHE A O 1
ATOM 1479 N N . GLN A 1 192 ? -3.353 -8.079 -10.873 1.00 96.94 192 GLN A N 1
ATOM 1480 C CA . GLN A 1 192 ? -4.075 -8.088 -12.142 1.00 96.94 192 GLN A CA 1
ATOM 1481 C C . GLN A 1 192 ? -5.179 -9.147 -12.152 1.00 96.94 192 GLN A C 1
ATOM 1483 O O . GLN A 1 192 ? -6.325 -8.859 -12.495 1.00 96.94 192 GLN A O 1
ATOM 1488 N N . SER A 1 193 ? -4.869 -10.370 -11.717 1.00 96.81 193 SER A N 1
ATOM 1489 C CA . SER A 1 193 ? -5.842 -11.468 -11.638 1.00 96.81 193 SER A CA 1
ATOM 1490 C C . SER A 1 193 ? -6.957 -11.212 -10.620 1.00 96.81 193 SER A C 1
ATOM 1492 O O . SER A 1 193 ? -8.069 -11.720 -10.781 1.00 96.81 193 SER A O 1
ATOM 1494 N N . SER A 1 194 ? -6.680 -10.383 -9.614 1.00 96.19 194 SER A N 1
ATOM 1495 C CA . SER A 1 194 ? -7.650 -9.928 -8.615 1.00 96.19 194 SER A CA 1
ATOM 1496 C C . SER A 1 194 ? -8.475 -8.722 -9.067 1.00 96.19 194 SER A C 1
ATOM 1498 O O . SER A 1 194 ? -9.379 -8.313 -8.345 1.00 96.19 194 SER A O 1
ATOM 1500 N N . GLY A 1 195 ? -8.169 -8.128 -10.226 1.00 95.81 195 GLY A N 1
ATOM 1501 C CA . GLY A 1 195 ? -8.773 -6.867 -10.659 1.00 95.81 195 GLY A CA 1
ATOM 1502 C C . GLY A 1 195 ? -8.412 -5.683 -9.755 1.00 95.81 195 GLY A C 1
ATOM 1503 O O . GLY A 1 195 ? -9.200 -4.753 -9.634 1.00 95.81 195 GLY A O 1
ATOM 1504 N N . LEU A 1 196 ? -7.256 -5.741 -9.088 1.00 96.94 196 LEU A N 1
ATOM 1505 C CA . LEU A 1 196 ? -6.763 -4.723 -8.156 1.00 96.94 196 LEU A CA 1
ATOM 1506 C C . LEU A 1 196 ? -5.673 -3.833 -8.762 1.00 96.94 196 LEU A C 1
ATOM 1508 O O . LEU A 1 196 ? -5.315 -2.832 -8.149 1.00 96.94 196 LEU A O 1
ATOM 1512 N N . LEU A 1 197 ? -5.108 -4.185 -9.922 1.00 96.50 197 LEU A N 1
ATOM 1513 C CA . LEU A 1 197 ? -3.964 -3.456 -10.482 1.00 96.50 197 LEU A CA 1
ATOM 1514 C C . LEU A 1 197 ? -4.293 -1.975 -10.734 1.00 96.50 197 LEU A C 1
ATOM 1516 O O . LEU A 1 197 ? -3.524 -1.105 -10.334 1.00 96.50 197 LEU A O 1
ATOM 1520 N N . ASP A 1 198 ? -5.469 -1.704 -11.303 1.00 95.19 198 ASP A N 1
ATOM 1521 C CA . ASP A 1 198 ? -5.937 -0.351 -11.631 1.00 95.19 198 ASP A CA 1
ATOM 1522 C C . ASP A 1 198 ? -6.402 0.461 -10.409 1.00 95.19 198 ASP A C 1
ATOM 1524 O O . ASP A 1 198 ? -6.554 1.682 -10.492 1.00 95.19 198 ASP A O 1
ATOM 1528 N N . GLU A 1 199 ? -6.600 -0.190 -9.259 1.00 95.69 199 GLU A N 1
ATOM 1529 C CA . GLU A 1 199 ? -7.032 0.463 -8.015 1.00 95.69 199 GLU A CA 1
ATOM 1530 C C . GLU A 1 199 ? -5.873 1.190 -7.310 1.00 95.69 199 GLU A C 1
ATOM 1532 O O . GLU A 1 199 ? -6.081 2.042 -6.441 1.00 95.69 199 GLU A O 1
ATOM 1537 N N . PHE A 1 200 ? -4.626 0.885 -7.684 1.00 96.25 200 PHE A N 1
ATOM 1538 C CA . PHE A 1 200 ? -3.436 1.411 -7.027 1.00 96.25 200 PHE A CA 1
ATOM 1539 C C . PHE A 1 200 ? -2.472 2.060 -8.016 1.00 96.25 200 PHE A C 1
ATOM 1541 O O . PHE A 1 200 ? -2.133 1.530 -9.067 1.00 96.25 200 PHE A O 1
ATOM 1548 N N . SER A 1 201 ? -1.928 3.217 -7.634 1.00 96.38 201 SER A N 1
ATOM 1549 C CA . SER A 1 201 ? -0.798 3.794 -8.365 1.00 96.38 201 SER A CA 1
ATOM 1550 C C . SER A 1 201 ? 0.445 2.908 -8.233 1.00 96.38 201 SER A C 1
ATOM 1552 O O . SER A 1 201 ? 0.631 2.240 -7.215 1.00 96.38 201 SER A O 1
ATOM 1554 N N . TYR A 1 202 ? 1.378 2.979 -9.189 1.00 96.12 202 TYR A N 1
ATOM 1555 C CA . TYR A 1 202 ? 2.639 2.225 -9.101 1.00 96.12 202 TYR A CA 1
ATOM 1556 C C . TYR A 1 202 ? 3.413 2.505 -7.795 1.00 96.12 202 TYR A C 1
ATOM 1558 O O . TYR A 1 202 ? 4.036 1.610 -7.232 1.00 96.12 202 TYR A O 1
ATOM 1566 N N . SER A 1 203 ? 3.343 3.734 -7.261 1.00 97.00 203 SER A N 1
ATOM 1567 C CA . SER A 1 203 ? 3.942 4.070 -5.963 1.00 97.00 203 SER A CA 1
ATOM 1568 C C . SER A 1 203 ? 3.241 3.395 -4.783 1.00 97.00 203 SER A C 1
ATOM 1570 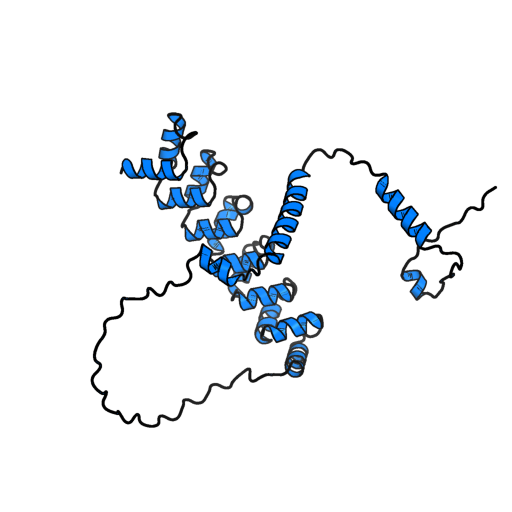O O . SER A 1 203 ? 3.899 3.053 -3.802 1.00 97.00 203 SER A O 1
ATOM 1572 N N . ALA A 1 204 ? 1.925 3.191 -4.874 1.00 97.94 204 ALA A N 1
ATOM 1573 C CA . ALA A 1 204 ? 1.175 2.434 -3.882 1.00 97.94 204 ALA A CA 1
ATOM 1574 C C . ALA A 1 204 ? 1.504 0.937 -3.972 1.00 97.94 204 ALA A C 1
ATOM 1576 O O . ALA A 1 204 ? 1.757 0.340 -2.933 1.00 97.94 204 ALA A O 1
ATOM 1577 N N . LEU A 1 205 ? 1.617 0.366 -5.180 1.00 98.38 205 LEU A N 1
ATOM 1578 C CA . LEU A 1 205 ? 2.060 -1.024 -5.384 1.00 98.38 205 LEU A CA 1
ATOM 1579 C C . LEU A 1 205 ? 3.435 -1.282 -4.748 1.00 98.38 205 LEU A C 1
ATOM 1581 O O . LEU A 1 205 ? 3.599 -2.245 -4.004 1.00 98.38 205 LEU A O 1
ATOM 1585 N N . ILE A 1 206 ? 4.400 -0.377 -4.955 1.00 98.44 206 ILE A N 1
ATOM 1586 C CA . ILE A 1 206 ? 5.720 -0.445 -4.300 1.00 98.44 206 ILE A CA 1
ATOM 1587 C C . ILE A 1 206 ? 5.580 -0.401 -2.774 1.00 98.44 206 ILE A C 1
ATOM 1589 O O . ILE A 1 206 ? 6.238 -1.160 -2.066 1.00 98.44 206 ILE A O 1
ATOM 1593 N N . GLY A 1 207 ? 4.736 0.496 -2.256 1.00 98.25 207 GLY A N 1
ATOM 1594 C CA . GLY A 1 207 ? 4.493 0.621 -0.821 1.00 98.25 207 GLY A CA 1
ATOM 1595 C C . GLY A 1 207 ? 3.887 -0.642 -0.211 1.00 98.25 207 GLY A C 1
ATOM 1596 O O . GLY A 1 207 ? 4.359 -1.096 0.827 1.00 98.25 207 GLY A O 1
ATOM 1597 N N . LEU A 1 208 ? 2.869 -1.214 -0.856 1.00 98.62 208 LEU A N 1
ATOM 1598 C CA . LEU A 1 208 ? 2.183 -2.430 -0.416 1.00 98.62 208 LEU A CA 1
ATOM 1599 C C . LEU A 1 208 ? 3.134 -3.631 -0.429 1.00 98.62 208 LEU A C 1
ATOM 1601 O O . LEU A 1 208 ? 3.234 -4.332 0.578 1.00 98.62 208 LEU A O 1
ATOM 1605 N N . TYR A 1 209 ? 3.900 -3.797 -1.511 1.00 98.44 209 TYR A N 1
ATOM 1606 C CA . TYR A 1 209 ? 4.901 -4.854 -1.639 1.00 98.44 209 TYR A CA 1
ATOM 1607 C C . TYR A 1 209 ? 5.979 -4.760 -0.551 1.00 98.44 209 TYR A C 1
ATOM 1609 O O . TYR A 1 209 ? 6.205 -5.712 0.193 1.00 98.44 209 TYR A O 1
ATOM 1617 N N . ASN A 1 210 ? 6.596 -3.585 -0.384 1.00 98.00 210 ASN A N 1
ATOM 1618 C CA . ASN A 1 210 ? 7.628 -3.370 0.638 1.00 98.00 210 ASN A CA 1
ATOM 1619 C C . ASN A 1 210 ? 7.078 -3.438 2.067 1.00 98.00 210 ASN A C 1
ATOM 1621 O O . ASN A 1 210 ? 7.806 -3.777 2.997 1.00 98.00 210 ASN A O 1
ATOM 1625 N N . GLY A 1 211 ? 5.797 -3.117 2.245 1.00 96.56 211 GLY A N 1
ATOM 1626 C CA . GLY A 1 211 ? 5.068 -3.304 3.493 1.00 96.56 211 GLY A CA 1
ATOM 1627 C C . GLY A 1 211 ? 4.705 -4.761 3.780 1.00 96.56 211 GLY A C 1
ATOM 1628 O O . GLY A 1 211 ? 4.157 -5.026 4.844 1.00 96.56 211 GLY A O 1
ATOM 1629 N N . GLY A 1 212 ? 4.988 -5.689 2.860 1.00 97.44 212 GLY A N 1
ATOM 1630 C CA . GLY A 1 212 ? 4.673 -7.109 2.988 1.00 97.44 212 GLY A CA 1
ATOM 1631 C C . GLY A 1 212 ? 3.183 -7.432 2.876 1.00 97.44 212 GLY A C 1
ATOM 1632 O O . GLY A 1 212 ? 2.781 -8.529 3.265 1.00 97.44 212 GLY A O 1
ATOM 1633 N N . VAL A 1 213 ? 2.367 -6.495 2.382 1.00 98.25 213 VAL A N 1
ATOM 1634 C CA . VAL A 1 213 ? 0.912 -6.654 2.291 1.00 98.25 213 VAL A CA 1
ATOM 1635 C C . VAL A 1 213 ? 0.584 -7.671 1.210 1.00 98.25 213 VAL A C 1
ATOM 1637 O O . VAL A 1 213 ? 0.941 -7.494 0.041 1.00 98.25 213 VAL A O 1
ATOM 1640 N N . THR A 1 214 ? -0.125 -8.730 1.593 1.00 96.75 214 THR A N 1
ATOM 1641 C CA . THR A 1 214 ? -0.560 -9.756 0.648 1.00 96.75 214 THR A CA 1
ATOM 1642 C C . THR A 1 214 ? -1.749 -9.276 -0.174 1.00 96.75 214 THR A C 1
ATOM 1644 O O . THR A 1 214 ? -2.646 -8.596 0.330 1.00 96.75 214 THR A O 1
ATOM 1647 N N . THR A 1 215 ? -1.815 -9.713 -1.430 1.00 96.75 215 THR A N 1
ATOM 1648 C CA . THR A 1 215 ? -2.972 -9.464 -2.298 1.00 96.75 215 THR A CA 1
ATOM 1649 C C . THR A 1 215 ? -4.262 -10.015 -1.685 1.00 96.75 215 THR A C 1
ATOM 1651 O O . THR A 1 215 ? -5.303 -9.376 -1.786 1.00 96.75 215 THR A O 1
ATOM 1654 N N . SER A 1 216 ? -4.193 -11.140 -0.957 1.00 97.38 216 SER A N 1
ATOM 1655 C CA . SER A 1 216 ? -5.350 -11.717 -0.255 1.00 97.38 216 SER A CA 1
ATOM 1656 C C . SER A 1 216 ? -5.954 -10.775 0.789 1.00 97.38 216 SER A C 1
ATOM 1658 O O . SER A 1 216 ? -7.169 -10.645 0.856 1.00 97.38 216 SER A O 1
ATOM 1660 N N . TYR A 1 217 ? -5.130 -10.062 1.564 1.00 98.25 217 TYR A N 1
ATOM 1661 C CA . TYR A 1 217 ? -5.634 -9.104 2.551 1.00 98.25 217 TYR A CA 1
ATOM 1662 C C . TYR A 1 217 ? -6.362 -7.934 1.877 1.00 98.25 217 TYR A C 1
ATOM 1664 O O . TYR A 1 217 ? -7.389 -7.462 2.360 1.00 98.25 217 TYR A O 1
ATOM 1672 N N . ILE A 1 218 ? -5.854 -7.484 0.728 1.00 98.31 218 ILE A N 1
ATOM 1673 C CA . ILE A 1 218 ? -6.471 -6.408 -0.055 1.00 98.31 218 ILE A CA 1
ATOM 1674 C C . ILE A 1 218 ? -7.780 -6.882 -0.700 1.00 98.31 218 ILE A C 1
ATOM 1676 O O . ILE A 1 218 ? -8.757 -6.138 -0.691 1.00 98.31 218 ILE A O 1
ATOM 1680 N N . GLN A 1 219 ? -7.837 -8.120 -1.201 1.00 97.69 219 GLN A N 1
ATOM 1681 C CA . GLN A 1 219 ? -9.082 -8.736 -1.673 1.00 97.69 219 GLN A CA 1
ATOM 1682 C C . GLN A 1 219 ? -10.127 -8.822 -0.555 1.00 97.69 219 GLN A C 1
ATOM 1684 O O . GLN A 1 219 ? -11.289 -8.494 -0.783 1.00 97.69 219 GLN A O 1
ATOM 1689 N N . ASP A 1 220 ? -9.724 -9.221 0.654 1.00 98.00 220 ASP A N 1
ATOM 1690 C CA . ASP A 1 220 ? -10.631 -9.301 1.799 1.00 98.00 220 ASP A CA 1
ATOM 1691 C C . ASP A 1 220 ? -11.179 -7.906 2.165 1.00 98.00 220 ASP A C 1
ATOM 1693 O O . ASP A 1 220 ? -12.384 -7.746 2.379 1.00 98.00 220 ASP A O 1
ATOM 1697 N N . LEU A 1 221 ? -10.330 -6.869 2.140 1.00 98.25 221 LEU A N 1
ATOM 1698 C CA . LEU A 1 221 ? -10.759 -5.473 2.294 1.00 98.25 221 LEU A CA 1
ATOM 1699 C C . LEU A 1 221 ? -11.728 -5.041 1.185 1.00 98.25 221 LEU A C 1
ATOM 1701 O O . LEU A 1 221 ? -12.751 -4.422 1.475 1.00 98.25 221 LEU A O 1
ATOM 1705 N N . GLN A 1 222 ? -11.437 -5.367 -0.077 1.00 97.19 222 GLN A N 1
ATOM 1706 C CA . GLN A 1 222 ? -12.298 -5.042 -1.216 1.00 97.19 222 GLN A CA 1
ATOM 1707 C C . GLN A 1 222 ? -13.671 -5.713 -1.083 1.00 97.19 222 GLN A C 1
ATOM 1709 O O . GLN A 1 222 ? -14.698 -5.056 -1.248 1.00 97.19 222 GLN A O 1
ATOM 1714 N N . ALA A 1 223 ? -13.703 -7.000 -0.732 1.00 97.50 223 ALA A N 1
ATOM 1715 C CA . ALA A 1 223 ? -14.931 -7.768 -0.553 1.00 97.50 223 ALA A CA 1
ATOM 1716 C C . ALA A 1 223 ? -15.788 -7.241 0.608 1.00 97.50 223 ALA A C 1
ATOM 1718 O O . ALA A 1 223 ? -17.017 -7.234 0.515 1.00 97.50 223 ALA A O 1
ATOM 1719 N N . ALA A 1 224 ? -15.148 -6.769 1.680 1.00 97.81 224 ALA A N 1
ATOM 1720 C CA . ALA A 1 224 ? -15.819 -6.141 2.814 1.00 97.81 224 ALA A CA 1
ATOM 1721 C C . ALA A 1 224 ? -16.226 -4.675 2.559 1.00 97.81 224 ALA A C 1
ATOM 1723 O O . ALA A 1 224 ? -16.994 -4.109 3.342 1.00 97.81 224 ALA A O 1
ATOM 1724 N N . GLY A 1 225 ? -15.767 -4.076 1.454 1.00 97.12 225 GLY A N 1
ATOM 1725 C CA . GLY A 1 225 ? -16.082 -2.704 1.051 1.00 97.12 225 GLY A CA 1
ATOM 1726 C C . GLY A 1 225 ? -15.207 -1.630 1.700 1.00 97.12 225 GLY A C 1
ATOM 1727 O O . GLY A 1 225 ? -15.623 -0.481 1.736 1.00 97.12 225 GLY A O 1
ATOM 1728 N N . TYR A 1 226 ? -14.021 -1.990 2.201 1.00 97.62 226 TYR A N 1
ATOM 1729 C CA . TYR A 1 226 ? -13.113 -1.099 2.938 1.00 97.62 226 TYR A CA 1
ATOM 1730 C C . TYR A 1 226 ? -12.016 -0.448 2.093 1.00 97.62 226 TYR A C 1
ATOM 1732 O O . TYR A 1 226 ? -11.228 0.342 2.612 1.00 97.62 226 TYR A O 1
ATOM 1740 N N . LEU A 1 227 ? -11.920 -0.781 0.805 1.00 95.19 227 LEU A N 1
ATOM 1741 C CA . LEU A 1 227 ? -10.820 -0.305 -0.039 1.00 95.19 227 LEU A CA 1
ATOM 1742 C C . LEU A 1 227 ? -10.837 1.226 -0.207 1.00 95.19 227 LEU A C 1
ATOM 1744 O O . LEU A 1 227 ? -9.781 1.851 -0.180 1.00 95.19 227 LEU A O 1
ATOM 1748 N N . ASP A 1 228 ? -12.029 1.828 -0.266 1.00 94.38 228 ASP A N 1
ATOM 1749 C CA . ASP A 1 228 ? -12.214 3.285 -0.346 1.00 94.38 228 ASP A CA 1
ATOM 1750 C C . ASP A 1 228 ? -12.124 3.997 1.018 1.00 94.38 228 ASP A C 1
ATOM 1752 O O . ASP A 1 228 ? -11.954 5.218 1.075 1.00 94.38 228 ASP A O 1
ATOM 1756 N N . ASP A 1 229 ? -12.220 3.253 2.124 1.00 95.31 229 ASP A N 1
ATOM 1757 C CA . ASP A 1 229 ? -12.175 3.811 3.482 1.00 95.31 229 ASP A CA 1
ATOM 1758 C C . ASP A 1 229 ? -10.735 4.075 3.954 1.00 95.31 229 ASP A C 1
ATOM 1760 O O . ASP A 1 229 ? -10.499 4.902 4.842 1.00 95.31 229 ASP A O 1
ATOM 1764 N N . PHE A 1 230 ? -9.750 3.400 3.352 1.00 96.31 230 PHE A N 1
ATOM 1765 C CA . PHE A 1 230 ? -8.357 3.438 3.786 1.00 96.31 230 PHE A CA 1
ATOM 1766 C C . PHE A 1 230 ? -7.400 3.801 2.651 1.00 96.31 230 PHE A C 1
ATOM 1768 O O . PHE A 1 230 ? -7.394 3.203 1.581 1.00 96.31 230 PHE A O 1
ATOM 1775 N N . SER A 1 231 ? -6.487 4.740 2.914 1.00 96.25 231 SER A N 1
ATOM 1776 C CA . SER A 1 231 ? -5.349 4.958 2.017 1.00 96.25 231 SER A CA 1
ATOM 1777 C C . SER A 1 231 ? -4.433 3.728 1.993 1.00 96.25 231 SER A C 1
ATOM 1779 O O . SER A 1 231 ? -4.337 3.003 2.982 1.00 96.25 231 SER A O 1
ATOM 1781 N N . TYR A 1 232 ? -3.648 3.538 0.925 1.00 95.75 232 TYR A N 1
ATOM 1782 C CA . TYR A 1 232 ? -2.683 2.426 0.860 1.00 95.75 232 TYR A CA 1
ATOM 1783 C C . TYR A 1 232 ? -1.703 2.411 2.053 1.00 95.75 232 TYR A C 1
ATOM 1785 O O . TYR A 1 232 ? -1.326 1.350 2.539 1.00 95.75 232 TYR A O 1
ATOM 1793 N N . SER A 1 233 ? -1.327 3.582 2.587 1.00 96.75 233 SER A N 1
ATOM 1794 C CA . SER A 1 233 ? -0.498 3.678 3.796 1.00 96.75 233 SER A CA 1
ATOM 1795 C C . SER A 1 233 ? -1.223 3.187 5.053 1.00 96.75 233 SER A C 1
ATOM 1797 O O . SER A 1 233 ? -0.595 2.599 5.930 1.00 96.75 233 SER A O 1
ATOM 1799 N N . ALA A 1 234 ? -2.534 3.425 5.149 1.00 97.94 234 ALA A N 1
ATOM 1800 C CA . ALA A 1 234 ? -3.362 2.890 6.221 1.00 97.94 234 ALA A CA 1
ATOM 1801 C C . ALA A 1 234 ? -3.535 1.372 6.072 1.00 97.94 234 ALA A C 1
ATOM 1803 O O . ALA A 1 234 ? -3.393 0.671 7.066 1.00 97.94 234 ALA A O 1
ATOM 1804 N N . ILE A 1 235 ? -3.726 0.861 4.849 1.00 98.62 235 ILE A N 1
ATOM 1805 C CA . ILE A 1 235 ? -3.775 -0.584 4.558 1.00 98.62 235 ILE A CA 1
ATOM 1806 C C . ILE A 1 235 ? -2.489 -1.280 5.028 1.00 98.62 235 ILE A C 1
ATOM 1808 O O . ILE A 1 235 ? -2.567 -2.274 5.746 1.00 98.62 235 ILE A O 1
ATOM 1812 N N . ILE A 1 236 ? -1.312 -0.724 4.713 1.00 98.56 236 ILE A N 1
ATOM 1813 C CA . ILE A 1 236 ? -0.020 -1.234 5.214 1.00 98.56 236 ILE A CA 1
ATOM 1814 C C . ILE A 1 236 ? 0.003 -1.253 6.747 1.00 98.56 236 ILE A C 1
ATOM 1816 O O . ILE A 1 236 ? 0.429 -2.234 7.354 1.00 98.56 236 ILE A O 1
ATOM 1820 N N . GLY A 1 237 ? -0.463 -0.175 7.385 1.00 98.38 237 GLY A N 1
ATOM 1821 C CA . GLY A 1 237 ? -0.530 -0.079 8.842 1.00 98.38 237 GLY A CA 1
ATOM 1822 C C . GLY A 1 237 ? -1.450 -1.128 9.469 1.00 98.38 237 GLY A C 1
ATOM 1823 O O . GLY A 1 237 ? -1.059 -1.772 10.438 1.00 98.38 237 GLY A O 1
ATOM 1824 N N . LEU A 1 238 ? -2.653 -1.311 8.921 1.00 98.69 238 LEU A N 1
ATOM 1825 C CA . LEU A 1 238 ? -3.640 -2.278 9.405 1.00 98.69 238 LEU A CA 1
ATOM 1826 C C . LEU A 1 238 ? -3.123 -3.711 9.257 1.00 98.69 238 LEU A C 1
ATOM 1828 O O . LEU A 1 238 ? -3.180 -4.475 10.220 1.00 98.69 238 LEU A O 1
ATOM 1832 N N . TYR A 1 239 ? -2.536 -4.036 8.101 1.00 98.56 239 TYR A N 1
ATOM 1833 C CA . TYR A 1 239 ? -1.924 -5.337 7.842 1.00 98.56 239 TYR A CA 1
ATOM 1834 C C . TYR A 1 239 ? -0.780 -5.638 8.821 1.00 98.56 239 TYR A C 1
ATOM 1836 O O . TYR A 1 239 ? -0.793 -6.667 9.494 1.00 98.56 239 TYR A O 1
ATOM 1844 N N . ASN A 1 240 ? 0.173 -4.714 8.977 1.00 98.19 240 ASN A N 1
ATOM 1845 C CA . ASN A 1 240 ? 1.304 -4.889 9.897 1.00 98.19 240 ASN A CA 1
ATOM 1846 C C . ASN A 1 240 ? 0.883 -4.872 11.372 1.00 98.19 240 ASN A C 1
ATOM 1848 O O . ASN A 1 240 ? 1.538 -5.480 12.216 1.00 98.19 240 ASN A O 1
ATOM 1852 N N . GLY A 1 241 ? -0.221 -4.193 11.684 1.00 97.00 241 GLY A N 1
ATOM 1853 C CA . GLY A 1 241 ? -0.889 -4.254 12.979 1.00 97.00 241 GLY A CA 1
ATOM 1854 C C . GLY A 1 241 ? -1.709 -5.529 13.189 1.00 97.00 241 GLY A C 1
ATOM 1855 O O . GLY A 1 241 ? -2.285 -5.689 14.256 1.00 97.00 241 GLY A O 1
ATOM 1856 N N . GLY A 1 242 ? -1.797 -6.420 12.199 1.00 97.69 242 GLY A N 1
ATOM 1857 C CA . GLY A 1 242 ? -2.565 -7.661 12.280 1.00 97.69 242 GLY A CA 1
ATOM 1858 C C . GLY A 1 242 ? -4.077 -7.461 12.392 1.00 97.69 242 GLY A C 1
ATOM 1859 O O . GLY A 1 242 ? -4.765 -8.390 12.817 1.00 97.69 242 GLY A O 1
ATOM 1860 N N . VAL A 1 243 ? -4.591 -6.274 12.050 1.00 98.44 243 VAL A N 1
ATOM 1861 C CA . VAL A 1 243 ? -6.011 -5.928 12.185 1.00 98.44 243 VAL A CA 1
ATOM 1862 C C . VAL A 1 243 ? -6.836 -6.763 11.211 1.00 98.44 243 VAL A C 1
ATOM 1864 O O . VAL A 1 243 ? -6.611 -6.732 9.998 1.00 98.44 243 VAL A O 1
ATOM 1867 N N . THR A 1 244 ? -7.807 -7.500 11.745 1.00 98.00 244 THR A N 1
ATOM 1868 C CA . THR A 1 244 ? -8.676 -8.387 10.967 1.00 98.00 244 THR A CA 1
ATOM 1869 C C . THR A 1 244 ? -9.872 -7.649 10.379 1.00 98.00 244 THR A C 1
ATOM 1871 O O . THR A 1 244 ? -10.347 -6.661 10.941 1.00 98.00 244 THR A O 1
ATOM 1874 N N . ILE A 1 245 ? -10.411 -8.187 9.281 1.00 98.25 245 ILE A N 1
ATOM 1875 C CA . ILE A 1 245 ? -11.672 -7.712 8.700 1.00 98.25 245 ILE A CA 1
ATOM 1876 C C . ILE A 1 245 ? -12.814 -7.822 9.714 1.00 98.25 245 ILE A C 1
ATOM 1878 O O . ILE A 1 245 ? -13.531 -6.849 9.895 1.00 98.25 245 ILE A O 1
ATOM 1882 N N . ASP A 1 246 ? -12.897 -8.921 10.472 1.00 98.38 246 ASP A N 1
ATOM 1883 C CA . ASP A 1 246 ? -13.896 -9.098 11.539 1.00 98.38 246 ASP A CA 1
ATOM 1884 C C . ASP A 1 246 ? -13.884 -7.955 12.572 1.00 98.38 246 ASP A C 1
ATOM 1886 O O . ASP A 1 246 ? -14.934 -7.526 13.058 1.00 98.38 246 ASP A O 1
ATOM 1890 N N . TYR A 1 247 ? -12.701 -7.437 12.925 1.00 98.44 247 TYR A N 1
ATOM 1891 C CA . TYR A 1 247 ? -12.600 -6.309 13.850 1.00 98.44 247 TYR A CA 1
ATOM 1892 C C . TYR A 1 247 ? -13.096 -5.008 13.208 1.00 98.44 247 TYR A C 1
ATOM 1894 O O . TYR A 1 247 ? -13.817 -4.243 13.850 1.00 98.44 247 TYR A O 1
ATOM 1902 N N . LEU A 1 248 ? -12.762 -4.774 11.933 1.00 98.62 248 LEU A N 1
ATOM 1903 C CA . LEU A 1 248 ? -13.264 -3.633 11.161 1.00 98.62 248 LEU A CA 1
ATOM 1904 C C . LEU A 1 248 ? -14.786 -3.697 10.971 1.00 98.62 248 LEU A C 1
ATOM 1906 O O . LEU A 1 248 ? -15.455 -2.674 11.125 1.00 98.62 248 LEU A O 1
ATOM 1910 N N . ASP A 1 249 ? -15.338 -4.885 10.716 1.00 98.38 249 ASP A N 1
ATOM 1911 C CA . ASP A 1 249 ? -16.779 -5.142 10.633 1.00 98.38 249 ASP A CA 1
ATOM 1912 C C . ASP A 1 249 ? -17.461 -4.799 11.951 1.00 98.38 249 ASP A C 1
ATOM 1914 O O . ASP A 1 249 ? -18.406 -4.014 11.979 1.00 98.38 249 ASP A O 1
ATOM 1918 N N . THR A 1 250 ? -16.916 -5.289 13.065 1.00 98.19 250 THR A N 1
ATOM 1919 C CA . THR A 1 250 ? -17.468 -5.000 14.393 1.00 98.19 250 THR A CA 1
ATOM 1920 C C . THR A 1 250 ? -17.425 -3.497 14.702 1.00 98.19 250 THR A C 1
ATOM 1922 O O . THR A 1 250 ? -18.372 -2.956 15.276 1.00 98.19 250 THR A O 1
ATOM 1925 N N . LEU A 1 251 ? -16.363 -2.788 14.300 1.00 98.25 251 LEU A N 1
ATOM 1926 C CA . LEU A 1 251 ? -16.291 -1.329 14.422 1.00 98.25 251 LEU A CA 1
ATOM 1927 C C . LEU A 1 251 ? -17.321 -0.625 13.531 1.00 98.25 251 LEU A C 1
ATOM 1929 O O . LEU A 1 251 ? -17.977 0.305 13.997 1.00 98.25 251 LEU A O 1
ATOM 1933 N N . ARG A 1 252 ? -17.485 -1.050 12.273 1.00 97.81 252 ARG A N 1
ATOM 1934 C CA . ARG A 1 252 ? -18.468 -0.484 11.338 1.00 97.81 252 ARG A CA 1
ATOM 1935 C C . ARG A 1 252 ? -19.895 -0.662 11.847 1.00 97.81 252 ARG A C 1
ATOM 1937 O O . ARG A 1 252 ? -20.643 0.307 11.870 1.00 97.81 252 ARG A O 1
ATOM 1944 N N . ASP A 1 253 ? -20.244 -1.859 12.306 1.00 97.94 253 ASP A N 1
ATOM 1945 C CA . ASP A 1 253 ? -21.585 -2.205 12.793 1.00 97.94 253 ASP A CA 1
ATOM 1946 C C . ASP A 1 253 ? -21.988 -1.431 14.056 1.00 97.94 253 ASP A C 1
ATOM 1948 O O . ASP A 1 253 ? -23.172 -1.315 14.374 1.00 97.94 253 ASP A O 1
ATOM 1952 N N . ASN A 1 254 ? -21.003 -0.895 14.782 1.00 97.62 254 ASN A N 1
ATOM 1953 C CA . ASN A 1 254 ? -21.204 -0.062 15.966 1.00 97.62 254 ASN A CA 1
ATOM 1954 C C . ASN A 1 254 ? -20.980 1.438 15.704 1.00 97.62 254 ASN A C 1
ATOM 1956 O O . ASN A 1 254 ? -20.942 2.208 16.668 1.00 97.62 254 ASN A O 1
ATOM 1960 N N . ASP A 1 255 ? -20.853 1.839 14.433 1.00 96.56 255 ASP A N 1
ATOM 1961 C CA . ASP A 1 255 ? -20.610 3.210 13.966 1.00 96.56 255 ASP A CA 1
ATOM 1962 C C . ASP A 1 255 ? -19.275 3.823 14.447 1.00 96.56 255 ASP A C 1
ATOM 1964 O O . ASP A 1 255 ? -19.136 5.038 14.538 1.00 96.56 255 ASP A O 1
ATOM 1968 N N . TYR A 1 256 ? -18.261 3.002 14.743 1.00 96.69 256 TYR A N 1
ATOM 1969 C CA . TYR A 1 256 ? -16.949 3.462 15.222 1.00 96.69 256 TYR A CA 1
ATOM 1970 C C . TYR A 1 256 ? -15.870 3.570 14.146 1.00 96.69 256 TYR A C 1
ATOM 1972 O O . TYR A 1 256 ? -14.843 4.207 14.379 1.00 96.69 256 TYR A O 1
ATOM 1980 N N . LEU A 1 257 ? -16.067 2.962 12.973 1.00 95.56 257 LEU A N 1
ATOM 1981 C CA . LEU A 1 257 ? -15.040 2.930 11.926 1.00 95.56 257 LEU A CA 1
ATOM 1982 C C . LEU A 1 257 ? -14.603 4.341 11.489 1.00 95.56 257 LEU A C 1
ATOM 1984 O O . LEU A 1 257 ? -13.417 4.583 11.299 1.00 95.56 257 LEU A O 1
ATOM 1988 N N . GLY A 1 258 ? -15.556 5.273 11.378 1.00 93.62 258 GLY A N 1
ATOM 1989 C CA . GLY A 1 258 ? -15.291 6.675 11.033 1.00 93.62 258 GLY A CA 1
ATOM 1990 C C . GLY A 1 258 ? -14.889 7.565 12.216 1.00 93.62 258 GLY A C 1
ATOM 1991 O O . GLY A 1 258 ? -14.464 8.698 12.000 1.00 93.62 258 GLY A O 1
ATOM 1992 N N . GLU A 1 259 ? -15.017 7.072 13.449 1.00 93.75 259 GLU A N 1
ATOM 1993 C CA . GLU A 1 259 ? -14.698 7.816 14.678 1.00 93.75 259 GLU A CA 1
ATOM 1994 C C . GLU A 1 259 ? -13.222 7.661 15.071 1.00 93.75 259 GLU A C 1
ATOM 1996 O O . GLU A 1 259 ? -12.623 8.549 15.683 1.00 93.75 259 GLU A O 1
ATOM 2001 N N . PHE A 1 260 ? -12.605 6.538 14.697 1.00 95.56 260 PHE A N 1
ATOM 2002 C CA . PHE A 1 260 ? -11.210 6.244 14.998 1.00 95.56 260 PHE A CA 1
ATOM 2003 C C . PHE A 1 260 ? -10.319 6.392 13.764 1.00 95.56 260 PHE A C 1
ATOM 2005 O O . PHE A 1 260 ? -10.625 5.909 12.678 1.00 95.56 260 PHE A O 1
ATOM 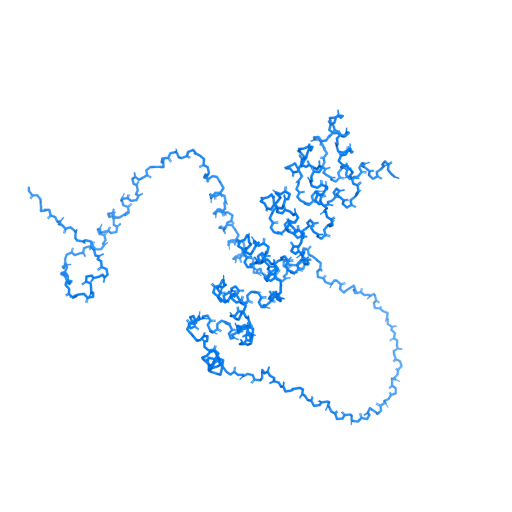2012 N N . SER A 1 261 ? -9.147 7.011 13.937 1.00 96.06 261 SER A N 1
ATOM 2013 C CA . SER A 1 261 ? -8.095 6.935 12.919 1.00 96.06 261 SER A CA 1
ATOM 2014 C C . SER A 1 261 ? -7.606 5.492 12.768 1.00 96.06 261 SER A C 1
ATOM 2016 O O . SER A 1 261 ? -7.612 4.732 13.735 1.00 96.06 261 SER A O 1
ATOM 2018 N N . TYR A 1 262 ? -7.069 5.120 11.601 1.00 95.62 262 TYR A N 1
ATOM 2019 C CA . TYR A 1 262 ? -6.488 3.781 11.408 1.00 95.62 262 TYR A CA 1
ATOM 2020 C C . TYR A 1 262 ? -5.406 3.450 12.458 1.00 95.62 262 TYR A C 1
ATOM 2022 O O . TYR A 1 262 ? -5.314 2.319 12.921 1.00 95.62 262 TYR A O 1
ATOM 2030 N N . SER A 1 263 ? -4.628 4.444 12.906 1.00 96.69 263 SER A N 1
ATOM 2031 C CA . SER A 1 263 ? -3.652 4.278 13.991 1.00 96.69 263 SER A CA 1
ATOM 2032 C C . SER A 1 263 ? -4.298 3.977 15.347 1.00 96.69 263 SER A C 1
ATOM 2034 O O . SER A 1 263 ? -3.759 3.179 16.113 1.00 96.69 263 SER A O 1
ATOM 2036 N N . ALA A 1 264 ? -5.458 4.572 15.638 1.00 97.62 264 ALA A N 1
ATOM 2037 C CA . ALA A 1 264 ? -6.238 4.262 16.828 1.00 97.62 264 ALA A CA 1
ATOM 2038 C C . ALA A 1 264 ? -6.849 2.857 16.731 1.00 97.62 264 ALA A C 1
ATOM 2040 O O . ALA A 1 264 ? -6.759 2.107 17.697 1.00 97.62 264 ALA A O 1
ATOM 2041 N N . ILE A 1 265 ? -7.377 2.469 15.562 1.00 98.56 265 ILE A N 1
ATOM 2042 C CA . ILE A 1 265 ? -7.878 1.109 15.297 1.00 98.56 265 ILE A CA 1
ATOM 2043 C C . ILE A 1 265 ? -6.783 0.069 15.574 1.00 98.56 265 ILE A C 1
ATOM 2045 O O . ILE A 1 265 ? -7.017 -0.878 16.321 1.00 98.56 265 ILE A O 1
ATOM 2049 N N . ILE A 1 266 ? -5.570 0.279 15.050 1.00 98.38 266 ILE A N 1
ATOM 2050 C CA . ILE A 1 266 ? -4.414 -0.598 15.305 1.00 98.38 266 ILE A CA 1
ATOM 2051 C C . ILE A 1 266 ? -4.093 -0.661 16.802 1.00 98.38 266 ILE A C 1
ATOM 2053 O O . ILE A 1 266 ? -3.874 -1.742 17.342 1.00 98.38 266 ILE A O 1
ATOM 2057 N N . GLY A 1 267 ? -4.070 0.487 17.486 1.00 97.81 267 GLY A N 1
ATOM 2058 C CA . GLY A 1 267 ? -3.789 0.552 18.920 1.00 97.81 267 GLY A CA 1
ATOM 2059 C C . GLY A 1 267 ? -4.817 -0.208 19.761 1.00 97.81 267 GLY A C 1
ATOM 2060 O O . GLY A 1 267 ? -4.435 -0.966 20.654 1.00 97.81 267 GLY A O 1
ATOM 2061 N N . LEU A 1 268 ? -6.107 -0.034 19.464 1.00 98.38 268 LEU A N 1
ATOM 2062 C CA . LEU A 1 268 ? -7.208 -0.723 20.139 1.00 98.38 268 LEU A CA 1
ATOM 2063 C C . LEU A 1 268 ? -7.127 -2.237 19.913 1.00 98.38 268 LEU A C 1
ATOM 2065 O O . LEU A 1 268 ? -7.166 -2.999 20.880 1.00 98.38 268 LEU A O 1
ATOM 2069 N N . TYR A 1 269 ? -6.925 -2.661 18.662 1.00 98.31 269 TYR A N 1
ATOM 2070 C CA . TYR A 1 269 ? -6.796 -4.069 18.294 1.00 98.31 269 TYR A CA 1
ATOM 2071 C C . TYR A 1 269 ? -5.597 -4.743 18.978 1.00 98.31 269 TYR A C 1
ATOM 2073 O O . TYR A 1 269 ? -5.758 -5.753 19.662 1.00 98.31 269 TYR A O 1
ATOM 2081 N N . ASN A 1 270 ? -4.404 -4.147 18.885 1.00 97.62 270 ASN A N 1
ATOM 2082 C CA . ASN A 1 270 ? -3.183 -4.694 19.492 1.00 97.62 270 ASN A CA 1
ATOM 2083 C C . ASN A 1 270 ? -3.221 -4.721 21.022 1.00 97.62 270 ASN A C 1
ATOM 2085 O O . ASN A 1 270 ? -2.535 -5.531 21.643 1.00 97.62 270 ASN A O 1
ATOM 2089 N N . SER A 1 271 ? -4.025 -3.851 21.632 1.00 97.06 271 SER A N 1
ATOM 2090 C CA . SER A 1 271 ? -4.257 -3.842 23.080 1.00 97.06 271 SER A CA 1
ATOM 2091 C C . SER A 1 271 ? -5.395 -4.778 23.503 1.00 97.06 271 SER A C 1
ATOM 2093 O O . SER A 1 271 ? -5.786 -4.785 24.671 1.00 97.06 271 SER A O 1
ATOM 2095 N N . GLY A 1 272 ? -5.949 -5.546 22.560 1.00 96.56 272 GLY A N 1
ATOM 2096 C CA . GLY A 1 272 ? -7.026 -6.497 22.798 1.00 96.56 272 GLY A CA 1
ATOM 2097 C C . GLY A 1 272 ? -8.318 -5.846 23.279 1.00 96.56 272 GLY A C 1
ATOM 2098 O O . GLY A 1 272 ? -9.064 -6.495 24.003 1.00 96.56 272 GLY A O 1
ATOM 2099 N N . VAL A 1 273 ? -8.572 -4.578 22.934 1.00 97.75 273 VAL A N 1
ATOM 2100 C CA . VAL A 1 273 ? -9.785 -3.862 23.349 1.00 97.75 273 VAL A CA 1
ATOM 2101 C C . VAL A 1 273 ? -10.970 -4.355 22.511 1.00 97.75 273 VAL A C 1
ATOM 2103 O O . VAL A 1 273 ? -11.016 -4.075 21.305 1.00 97.75 273 VAL A O 1
ATOM 2106 N N . PRO A 1 274 ? -11.953 -5.054 23.110 1.00 96.81 274 PRO A N 1
ATOM 2107 C CA . PRO A 1 274 ? -13.135 -5.494 22.387 1.00 96.81 274 PRO A CA 1
ATOM 2108 C C . PRO A 1 274 ? -14.089 -4.316 22.161 1.00 96.81 274 PRO A C 1
ATOM 2110 O O . PRO A 1 274 ? -14.184 -3.401 22.986 1.00 96.81 274 PRO A O 1
ATOM 2113 N N . VAL A 1 275 ? -14.853 -4.350 21.069 1.00 97.19 275 VAL A N 1
ATOM 2114 C CA . VAL A 1 275 ? -15.845 -3.303 20.767 1.00 97.19 275 VAL A CA 1
ATOM 2115 C C . VAL A 1 275 ? -16.934 -3.242 21.845 1.00 97.19 275 VAL A C 1
ATOM 2117 O O . VAL A 1 275 ? -17.443 -2.166 22.153 1.00 97.19 275 VAL A O 1
ATOM 2120 N N . GLU A 1 276 ? -17.221 -4.358 22.521 1.00 96.88 276 GLU A N 1
ATOM 2121 C CA . GLU A 1 276 ? -18.107 -4.407 23.687 1.00 96.88 276 GLU A CA 1
ATOM 2122 C C . GLU A 1 276 ? -17.642 -3.483 24.819 1.00 96.88 276 GLU A C 1
ATOM 2124 O O . GLU A 1 276 ? -18.478 -2.870 25.483 1.00 96.88 276 GLU A O 1
ATOM 2129 N N . TYR A 1 277 ? -16.331 -3.345 25.037 1.00 97.31 277 TYR A N 1
ATOM 2130 C CA . TYR A 1 277 ? -15.797 -2.425 26.042 1.00 97.31 277 TYR A CA 1
ATOM 2131 C C . TYR A 1 277 ? -16.019 -0.965 25.629 1.00 97.31 277 TYR A C 1
ATOM 2133 O O . TYR A 1 277 ? -16.464 -0.145 26.430 1.00 97.31 277 TYR A O 1
ATOM 2141 N N . ILE A 1 278 ? -15.800 -0.650 24.350 1.00 97.81 278 ILE A N 1
ATOM 2142 C CA . ILE A 1 278 ? -16.056 0.684 23.787 1.00 97.81 278 ILE A CA 1
ATOM 2143 C C . ILE A 1 278 ? -17.548 1.039 23.922 1.00 97.81 278 ILE A C 1
ATOM 2145 O O . ILE A 1 278 ? -17.889 2.146 24.339 1.00 97.81 278 ILE A O 1
ATOM 2149 N N . ASN A 1 279 ? -18.441 0.077 23.674 1.00 97.44 279 ASN A N 1
ATOM 2150 C CA . ASN A 1 279 ? -19.880 0.229 23.894 1.00 97.44 279 ASN A CA 1
ATOM 2151 C C . ASN A 1 279 ? -20.225 0.515 25.358 1.00 97.44 279 ASN A C 1
ATOM 2153 O O . ASN A 1 279 ? -21.010 1.420 25.622 1.00 97.44 279 ASN A O 1
ATOM 2157 N N . GLN A 1 280 ? -19.605 -0.180 26.317 1.00 97.06 280 GLN A N 1
ATOM 2158 C CA . GLN A 1 280 ? -19.802 0.122 27.738 1.00 97.06 280 GLN A CA 1
ATOM 2159 C C . GLN A 1 280 ? -19.385 1.560 28.073 1.00 97.06 280 GLN A C 1
ATOM 2161 O O . GLN A 1 280 ? -20.106 2.252 28.792 1.00 97.06 280 GLN A O 1
ATOM 2166 N N . LEU A 1 281 ? -18.265 2.047 27.529 1.00 96.62 281 LEU A N 1
ATOM 2167 C CA . LEU A 1 281 ? -17.850 3.441 27.708 1.00 96.62 281 LEU A CA 1
ATOM 2168 C C . LEU A 1 281 ? -18.855 4.423 27.087 1.00 96.62 281 LEU A C 1
ATOM 2170 O O . LEU A 1 281 ? -19.174 5.439 27.710 1.00 96.62 281 LEU A O 1
ATOM 2174 N N . ARG A 1 282 ? -19.383 4.125 25.892 1.00 96.62 282 ARG A N 1
ATOM 2175 C CA . ARG A 1 282 ? -20.404 4.943 25.215 1.00 96.62 282 ARG A CA 1
ATOM 2176 C C . ARG A 1 282 ? -21.705 5.003 26.012 1.00 96.62 282 ARG A C 1
ATOM 2178 O O . ARG A 1 282 ? -22.207 6.093 26.270 1.00 96.62 282 ARG A O 1
ATOM 2185 N N . ASP A 1 283 ? -22.211 3.858 26.458 1.00 97.38 283 ASP A N 1
ATOM 2186 C CA . ASP A 1 283 ? -23.488 3.740 27.174 1.00 97.38 283 ASP A CA 1
ATOM 2187 C C . ASP A 1 283 ? -23.459 4.432 28.546 1.00 97.38 283 ASP A C 1
ATOM 2189 O O . ASP A 1 283 ? -24.483 4.910 29.035 1.00 97.38 283 ASP A O 1
ATOM 2193 N N . ASN A 1 284 ? -22.274 4.535 29.156 1.00 96.56 284 ASN A N 1
ATOM 2194 C CA . ASN A 1 284 ? -22.051 5.289 30.391 1.00 96.56 284 ASN A CA 1
ATOM 2195 C C . ASN A 1 284 ? -21.706 6.774 30.150 1.00 96.56 284 ASN A C 1
ATOM 2197 O O . ASN A 1 284 ? -21.434 7.498 31.108 1.00 96.56 284 ASN A O 1
ATOM 2201 N N . GLY A 1 285 ? -21.710 7.244 28.896 1.00 96.19 285 GLY A N 1
ATOM 2202 C CA . GLY A 1 285 ? -21.408 8.633 28.537 1.00 96.19 285 GLY A CA 1
ATOM 2203 C C . GLY A 1 285 ? -19.947 9.039 28.765 1.00 96.19 285 GLY A C 1
ATOM 2204 O O . GLY A 1 285 ? -19.656 10.223 28.930 1.00 96.19 285 GLY A O 1
ATOM 2205 N N . LEU A 1 286 ? -19.029 8.072 28.822 1.00 96.19 286 LEU A N 1
ATOM 2206 C CA . LEU A 1 286 ? -17.604 8.306 29.074 1.00 96.19 286 LEU A CA 1
ATOM 2207 C C . LEU A 1 286 ? -16.809 8.484 27.777 1.00 96.19 286 LEU A C 1
ATOM 2209 O O . LEU A 1 286 ? -15.867 9.273 27.754 1.00 96.19 286 LEU A O 1
ATOM 2213 N N . LEU A 1 287 ? -17.215 7.796 26.702 1.00 95.00 287 LEU A N 1
ATOM 2214 C CA . LEU A 1 287 ? -16.457 7.717 25.448 1.00 95.00 287 LEU A CA 1
ATOM 2215 C C . LEU A 1 287 ? -16.122 9.093 24.845 1.00 95.00 287 LEU A C 1
ATOM 2217 O O . LEU A 1 287 ? -14.993 9.303 24.417 1.00 95.00 287 LEU A O 1
ATOM 2221 N N . GLU A 1 288 ? -17.060 10.047 24.871 1.00 91.56 288 GLU A N 1
ATOM 2222 C CA . GLU A 1 288 ? -16.891 11.387 24.272 1.00 91.56 288 GLU A CA 1
ATOM 2223 C C . GLU A 1 288 ? -15.714 12.191 24.855 1.00 91.56 288 GLU A C 1
ATOM 2225 O O . GLU A 1 288 ? -15.223 13.121 24.219 1.00 91.56 288 GLU A O 1
ATOM 2230 N N . ASN A 1 289 ? -15.262 11.852 26.067 1.00 91.12 289 ASN A N 1
ATOM 2231 C CA . ASN A 1 289 ? -14.183 12.556 26.764 1.00 91.12 289 ASN A CA 1
ATOM 2232 C C . ASN A 1 289 ? -12.877 11.752 26.823 1.00 91.12 289 ASN A C 1
ATOM 2234 O O . ASN A 1 289 ? -11.953 12.154 27.531 1.00 91.12 289 ASN A O 1
ATOM 2238 N N . MET A 1 290 ? -12.803 10.617 26.127 1.00 93.94 290 MET A N 1
ATOM 2239 C CA . MET A 1 290 ? -11.659 9.710 26.172 1.00 93.94 290 MET A CA 1
ATOM 2240 C C . MET A 1 290 ? -10.926 9.705 24.836 1.00 93.94 290 MET A C 1
ATOM 2242 O O . MET A 1 290 ? -11.527 9.579 23.772 1.00 93.94 290 MET A O 1
ATOM 2246 N N . SER A 1 291 ? -9.599 9.804 24.884 1.00 95.00 291 SER A N 1
ATOM 2247 C CA . SER A 1 291 ? -8.767 9.440 23.739 1.00 95.00 291 SER A CA 1
ATOM 2248 C C . SER A 1 291 ? -8.714 7.916 23.585 1.00 95.00 291 SER A C 1
ATOM 2250 O O . SER A 1 291 ? -8.933 7.183 24.550 1.00 95.00 291 SER A O 1
ATOM 2252 N N . TYR A 1 292 ? -8.353 7.405 22.402 1.00 93.06 292 TYR A N 1
ATOM 2253 C CA . TYR A 1 292 ? -8.159 5.957 22.220 1.00 93.06 292 TYR A CA 1
ATOM 2254 C C . TYR A 1 292 ? -7.098 5.384 23.179 1.00 93.06 292 TYR A C 1
ATOM 2256 O O . TYR A 1 292 ? -7.227 4.253 23.640 1.00 93.06 292 TYR A O 1
ATOM 2264 N N . SER A 1 293 ? -6.088 6.180 23.546 1.00 95.62 293 SER A N 1
ATOM 2265 C CA . SER A 1 293 ? -5.100 5.813 24.563 1.00 95.62 293 SER A CA 1
ATOM 2266 C C . SER A 1 293 ? -5.722 5.668 25.954 1.00 95.62 293 SER A C 1
ATOM 2268 O O . SER A 1 293 ? -5.352 4.753 26.685 1.00 95.62 293 SER A O 1
ATOM 2270 N N . ASP A 1 294 ? -6.687 6.519 26.316 1.00 96.88 294 ASP A N 1
ATOM 2271 C CA . ASP A 1 294 ? -7.426 6.391 27.579 1.00 96.88 294 ASP A CA 1
ATOM 2272 C C . ASP A 1 294 ? -8.305 5.134 27.572 1.00 96.88 294 ASP A C 1
ATOM 2274 O O . ASP A 1 294 ? -8.384 4.430 28.579 1.00 96.88 294 ASP A O 1
ATOM 2278 N N . ILE A 1 295 ? -8.927 4.807 26.431 1.00 97.12 295 ILE A N 1
ATOM 2279 C CA . ILE A 1 295 ? -9.694 3.561 26.254 1.00 97.12 295 ILE A CA 1
ATOM 2280 C C . ILE A 1 295 ? -8.783 2.348 26.490 1.00 97.12 295 ILE A C 1
ATOM 2282 O O . ILE A 1 295 ? -9.113 1.467 27.279 1.00 97.12 295 ILE A O 1
ATOM 2286 N N . ILE A 1 296 ? -7.603 2.326 25.864 1.00 97.12 296 ILE A N 1
ATOM 2287 C CA . ILE A 1 296 ? -6.608 1.259 26.049 1.00 97.12 296 ILE A CA 1
ATOM 2288 C C . ILE A 1 296 ? -6.162 1.169 27.511 1.00 97.12 296 ILE A C 1
ATOM 2290 O O . ILE A 1 296 ? -6.113 0.077 28.079 1.00 97.12 296 ILE A O 1
ATOM 2294 N N . MET A 1 297 ? -5.842 2.306 28.132 1.00 96.31 297 MET A N 1
ATOM 2295 C CA . MET A 1 297 ? -5.354 2.355 29.510 1.00 96.31 297 MET A CA 1
ATOM 2296 C C . MET A 1 297 ? -6.400 1.838 30.501 1.00 96.31 297 MET A C 1
ATOM 2298 O O . MET A 1 297 ? -6.063 1.081 31.409 1.00 96.31 297 MET A O 1
ATOM 2302 N N . THR A 1 298 ? -7.660 2.229 30.322 1.00 95.88 298 THR A N 1
ATOM 2303 C CA . THR A 1 298 ? -8.765 1.799 31.187 1.00 95.88 298 THR A CA 1
ATOM 2304 C C . THR A 1 298 ? -9.105 0.324 30.993 1.00 95.88 298 THR A C 1
ATOM 2306 O O . THR A 1 298 ? -9.243 -0.382 31.988 1.00 95.88 298 THR A O 1
ATOM 2309 N N . HIS A 1 299 ? -9.113 -0.182 29.755 1.00 96.06 299 HIS A N 1
ATOM 2310 C CA . HIS A 1 299 ? -9.283 -1.614 29.483 1.00 96.06 299 HIS A CA 1
ATOM 2311 C C . HIS A 1 299 ? -8.156 -2.459 30.092 1.00 96.06 299 HIS A C 1
ATOM 2313 O O . HIS A 1 299 ? -8.391 -3.524 30.661 1.00 96.06 299 HIS A O 1
ATOM 2319 N N . SER A 1 300 ? -6.918 -1.971 30.001 1.00 93.38 300 SER A N 1
ATOM 2320 C CA . SER A 1 300 ? -5.745 -2.661 30.549 1.00 93.38 300 SER A CA 1
ATOM 2321 C C . SER A 1 300 ? -5.720 -2.670 32.080 1.00 93.38 300 SER A C 1
ATOM 2323 O O . SER A 1 300 ? -5.033 -3.497 32.661 1.00 93.38 300 SER A O 1
ATOM 2325 N N . ALA A 1 301 ? -6.425 -1.745 32.741 1.00 92.00 301 ALA A N 1
ATOM 2326 C CA . ALA A 1 301 ? -6.524 -1.700 34.200 1.00 92.00 301 ALA A CA 1
ATOM 2327 C C . ALA A 1 301 ? -7.579 -2.670 34.767 1.00 92.00 301 ALA A C 1
ATOM 2329 O O . ALA A 1 301 ? -7.533 -2.973 35.959 1.00 92.00 301 ALA A O 1
ATOM 2330 N N . ASP A 1 302 ? -8.517 -3.129 33.932 1.00 79.38 302 ASP A N 1
ATOM 2331 C CA . ASP A 1 302 ? -9.580 -4.078 34.294 1.00 79.38 302 ASP A CA 1
ATOM 2332 C C . ASP A 1 302 ? -9.154 -5.557 34.151 1.00 79.38 302 ASP A C 1
ATOM 2334 O O . ASP A 1 302 ? -9.860 -6.443 34.639 1.00 79.38 302 ASP A O 1
ATOM 2338 N N . ASN A 1 303 ? -8.005 -5.828 33.515 1.00 70.06 303 ASN A N 1
ATOM 2339 C CA . ASN A 1 303 ? -7.449 -7.166 33.254 1.00 70.06 303 ASN A CA 1
ATOM 2340 C C . ASN A 1 303 ? -6.147 -7.422 34.030 1.00 70.06 303 ASN A C 1
ATOM 2342 O O . ASN A 1 303 ? -5.912 -8.596 34.404 1.00 70.06 303 ASN A O 1
#

Radius of gyration: 30.73 Å; chains: 1; bounding box: 74×74×82 Å

Organism: NCBI:txid1302730

pLDDT: mean 78.11, std 23.0, range [33.44, 98.69]

Sequence (303 aa):
MGPKQSYHNYSFEDEINGDIEYDPNFDLDEYVRHQSQAKAQQAPTKHKGDSQFKNAALILMVIAAAFLWANDWSVSQAWNSVFGGEEVATAPSFDIEVPPIPEVEIPDVPAPPVPPVSGAEAGMVDYLRALNEAGLADEFSSSGSVALYRTGVPIDYLIQMNDAGYLDEFSYSALIGLYNGGVTIEYLDDFQSSGLLDEFSYSALIGLYNGGVTTSYIQDLQAAGYLDDFSYSAIIGLYNGGVTIDYLDTLRDNDYLGEFSYSAIIGLYNSGVPVEYINQLRDNGLLENMSYSDIIMTHSADN